Protein AF-A0A3B9PB62-F1 (afdb_monomer_lite)

Structure (mmCIF, N/CA/C/O backbone):
data_AF-A0A3B9PB62-F1
#
_entry.id   AF-A0A3B9PB62-F1
#
loop_
_atom_site.group_PDB
_atom_site.id
_atom_site.type_symbol
_atom_site.label_atom_id
_atom_site.label_alt_id
_atom_site.label_comp_id
_atom_site.label_asym_id
_atom_site.label_entity_id
_atom_site.label_seq_id
_atom_site.pdbx_PDB_ins_code
_atom_site.Cartn_x
_atom_site.Cartn_y
_atom_site.Cartn_z
_atom_site.occupancy
_atom_site.B_iso_or_equiv
_atom_site.auth_seq_id
_atom_site.auth_comp_id
_atom_site.auth_asym_id
_atom_site.auth_atom_id
_atom_site.pdbx_PDB_model_num
ATOM 1 N N . MET A 1 1 ? -19.207 16.809 -0.042 1.00 62.31 1 MET A N 1
ATOM 2 C CA . MET A 1 1 ? -17.802 17.254 0.153 1.00 62.31 1 MET A CA 1
ATOM 3 C C . MET A 1 1 ? -17.252 17.023 1.569 1.00 62.31 1 MET A C 1
ATOM 5 O O . MET A 1 1 ? -16.039 16.920 1.707 1.00 62.31 1 MET A O 1
ATOM 9 N N . GLN A 1 2 ? -18.083 16.907 2.616 1.00 78.25 2 GLN A N 1
ATOM 10 C CA . GLN A 1 2 ? -17.609 16.754 4.006 1.00 78.25 2 GLN A CA 1
ATOM 11 C C . GLN A 1 2 ? -16.771 15.479 4.242 1.00 78.25 2 GLN A C 1
ATOM 13 O O . GLN A 1 2 ? -15.701 15.563 4.836 1.00 78.25 2 GLN A O 1
ATOM 18 N N . ASN A 1 3 ? -17.161 14.338 3.663 1.00 81.50 3 ASN A N 1
ATOM 19 C CA . ASN A 1 3 ? -16.474 13.048 3.861 1.00 81.50 3 ASN A CA 1
ATOM 20 C C . ASN A 1 3 ? -15.010 13.043 3.383 1.00 81.50 3 ASN A C 1
ATOM 22 O O . ASN A 1 3 ? -14.187 12.315 3.929 1.00 81.50 3 ASN A O 1
ATOM 26 N N . ILE A 1 4 ? -14.674 13.857 2.375 1.00 87.44 4 ILE A N 1
ATOM 27 C CA . ILE A 1 4 ? -13.298 13.980 1.868 1.00 87.44 4 ILE A CA 1
ATOM 28 C C . ILE A 1 4 ? -12.446 14.796 2.848 1.00 87.44 4 ILE A C 1
ATOM 30 O O . ILE A 1 4 ? -11.310 14.429 3.127 1.00 87.44 4 ILE A O 1
ATOM 34 N N . ARG A 1 5 ? -13.003 15.867 3.433 1.00 88.88 5 ARG A N 1
ATOM 35 C CA . ARG A 1 5 ? -12.303 16.663 4.456 1.00 88.88 5 ARG A CA 1
ATOM 36 C C . ARG A 1 5 ? -11.987 15.827 5.698 1.00 88.88 5 ARG A C 1
ATOM 38 O O . ARG A 1 5 ? -10.884 15.935 6.225 1.00 88.88 5 ARG A O 1
ATOM 45 N N . TYR A 1 6 ? -12.916 14.966 6.121 1.00 89.69 6 TYR A N 1
ATOM 46 C CA . TYR A 1 6 ? -12.673 14.018 7.214 1.00 89.69 6 TYR A CA 1
ATOM 47 C C . TYR A 1 6 ? -11.569 13.017 6.874 1.00 89.69 6 TYR A C 1
ATOM 49 O O . TYR A 1 6 ? -10.723 12.754 7.721 1.00 89.69 6 TYR A O 1
ATOM 57 N N . ALA A 1 7 ? -11.519 12.526 5.630 1.00 90.50 7 ALA A N 1
ATOM 58 C CA . ALA A 1 7 ? -10.448 11.638 5.184 1.00 90.50 7 ALA A CA 1
ATOM 59 C C . ALA A 1 7 ? -9.075 12.316 5.254 1.00 90.50 7 ALA A C 1
ATOM 61 O O . ALA A 1 7 ? -8.155 11.750 5.832 1.00 90.50 7 ALA A O 1
ATOM 62 N N . PHE A 1 8 ? -8.939 13.548 4.757 1.00 91.88 8 PHE A N 1
ATOM 63 C CA . PHE A 1 8 ? -7.673 14.283 4.858 1.00 91.88 8 PHE A CA 1
ATOM 64 C C . PHE A 1 8 ? -7.257 14.559 6.302 1.00 91.88 8 PHE A C 1
ATOM 66 O O . PHE A 1 8 ? -6.079 14.422 6.625 1.00 91.88 8 PHE A O 1
ATOM 73 N N . ARG A 1 9 ? -8.203 14.914 7.182 1.00 91.25 9 ARG A N 1
ATOM 74 C CA . ARG A 1 9 ? -7.904 15.095 8.609 1.00 91.25 9 ARG A CA 1
ATOM 75 C C . ARG A 1 9 ? -7.435 13.783 9.238 1.00 91.25 9 ARG A C 1
ATOM 77 O O . ARG A 1 9 ? -6.392 13.773 9.874 1.00 91.25 9 ARG A O 1
ATOM 84 N N . PHE A 1 10 ? -8.155 12.687 9.004 1.00 92.31 10 PHE A N 1
ATOM 85 C CA . PHE A 1 10 ? -7.781 11.363 9.500 1.00 92.31 10 PHE A CA 1
ATOM 86 C C . PHE A 1 10 ? -6.378 10.954 9.039 1.00 92.31 10 PHE A C 1
ATOM 88 O O . PHE A 1 10 ? -5.554 10.539 9.851 1.00 92.31 10 PHE A O 1
ATOM 95 N N . ILE A 1 11 ? -6.095 11.109 7.743 1.00 93.31 11 ILE A N 1
ATOM 96 C CA . ILE A 1 11 ? -4.790 10.805 7.152 1.00 93.31 11 ILE A CA 1
ATOM 97 C C . ILE A 1 11 ? -3.707 11.656 7.818 1.00 93.31 11 ILE A C 1
ATOM 99 O O . ILE A 1 11 ? -2.705 11.113 8.268 1.00 93.31 11 ILE A O 1
ATOM 103 N N . LYS A 1 12 ? -3.921 12.970 7.948 1.00 93.50 12 LYS A N 1
ATOM 104 C CA . LYS A 1 12 ? -2.962 13.877 8.590 1.00 93.50 12 LYS A CA 1
ATOM 105 C C . LYS A 1 12 ? -2.616 13.432 10.015 1.00 93.50 12 LYS A C 1
ATOM 107 O O . LYS A 1 12 ? -1.434 13.346 10.340 1.00 93.50 12 LYS A O 1
ATOM 112 N N . GLU A 1 13 ? -3.620 13.136 10.839 1.00 91.19 13 GLU A N 1
ATOM 113 C CA . GLU A 1 13 ? -3.391 12.688 12.220 1.00 91.19 13 GLU A CA 1
ATOM 114 C C . GLU A 1 13 ? -2.687 11.325 12.262 1.00 91.19 13 GLU A C 1
ATOM 116 O O . GLU A 1 13 ? -1.729 11.148 13.013 1.00 91.19 13 GLU A O 1
ATOM 121 N N . SER A 1 14 ? -3.081 10.393 11.388 1.00 90.56 14 SER A N 1
ATOM 122 C CA . SER A 1 14 ? -2.440 9.074 11.282 1.00 90.56 14 SER A CA 1
ATOM 123 C C . SER A 1 14 ? -0.950 9.211 10.944 1.00 90.56 14 SER A C 1
ATOM 125 O O . SER A 1 14 ? -0.104 8.651 11.632 1.00 90.56 14 SER A O 1
ATOM 127 N N . PHE A 1 15 ? -0.597 10.028 9.944 1.00 92.12 15 PHE A N 1
ATOM 128 C CA . PHE A 1 15 ? 0.805 10.276 9.593 1.00 92.12 15 PHE A CA 1
ATOM 129 C C . PHE A 1 15 ? 1.575 11.005 10.694 1.00 92.12 15 PHE A C 1
ATOM 131 O O . PHE A 1 15 ? 2.741 10.691 10.915 1.00 92.12 15 PHE A O 1
ATOM 138 N N . SER A 1 16 ? 0.945 11.938 11.416 1.00 90.56 16 SER A N 1
ATOM 139 C CA . SER A 1 16 ? 1.596 12.604 12.551 1.00 90.56 16 SER A CA 1
ATOM 140 C C . SER A 1 16 ? 2.034 11.603 13.622 1.00 90.56 16 SER A C 1
ATOM 142 O O . SER A 1 16 ? 3.115 11.750 14.187 1.00 90.56 16 SER A O 1
ATOM 144 N N . ILE A 1 17 ? 1.229 10.566 13.863 1.00 88.31 17 ILE A N 1
ATOM 145 C CA . ILE A 1 17 ? 1.576 9.468 14.770 1.00 88.31 17 ILE A CA 1
ATOM 146 C C . ILE A 1 17 ? 2.678 8.601 14.157 1.00 88.31 17 ILE A C 1
ATOM 148 O O . ILE A 1 17 ? 3.667 8.316 14.824 1.00 88.31 17 ILE A O 1
ATOM 152 N N . ALA A 1 18 ? 2.566 8.257 12.871 1.00 87.75 18 ALA A N 1
ATOM 153 C CA . ALA A 1 18 ? 3.573 7.469 12.156 1.00 87.75 18 ALA A CA 1
ATOM 154 C C . ALA A 1 18 ? 4.983 8.060 12.253 1.00 87.75 18 ALA A C 1
ATOM 156 O O . ALA A 1 18 ? 5.944 7.348 12.529 1.00 87.75 18 ALA A O 1
ATOM 157 N N . PHE A 1 19 ? 5.108 9.374 12.058 1.00 90.31 19 PHE A N 1
ATOM 158 C CA . PHE A 1 19 ? 6.400 10.051 12.117 1.00 90.31 19 PHE A CA 1
ATOM 159 C C . PHE A 1 19 ? 6.997 10.090 13.528 1.00 90.31 19 PHE A C 1
ATOM 161 O O . PHE A 1 19 ? 8.211 10.208 13.656 1.00 90.31 19 PHE A O 1
ATOM 168 N N . LYS A 1 20 ? 6.174 9.963 14.576 1.00 89.06 20 LYS A N 1
ATOM 169 C CA . LYS A 1 20 ? 6.624 9.949 15.976 1.00 89.06 20 LYS A CA 1
ATOM 170 C C . LYS A 1 20 ? 7.011 8.555 16.470 1.00 89.06 20 LYS A C 1
ATOM 172 O O . LYS A 1 20 ? 7.724 8.450 17.461 1.00 89.06 20 LYS A O 1
ATOM 177 N N . THR A 1 21 ? 6.554 7.492 15.809 1.00 86.75 21 THR A N 1
ATOM 178 C CA . THR A 1 21 ? 6.746 6.114 16.273 1.00 86.75 21 THR A CA 1
ATOM 179 C C . THR A 1 21 ? 7.677 5.339 15.341 1.00 86.75 21 THR A C 1
ATOM 181 O O . THR A 1 21 ? 7.276 4.928 14.252 1.00 86.75 21 THR A O 1
ATOM 184 N N . ILE A 1 22 ? 8.904 5.064 15.801 1.00 87.69 22 ILE A N 1
ATOM 185 C CA . ILE A 1 22 ? 9.938 4.332 15.039 1.00 87.69 22 ILE A CA 1
ATOM 186 C C . ILE A 1 22 ? 9.431 2.972 14.517 1.00 87.69 22 ILE A C 1
ATOM 188 O O . ILE A 1 22 ? 9.686 2.598 13.376 1.00 87.69 22 ILE A O 1
ATOM 192 N N . GLN A 1 23 ? 8.604 2.274 15.304 1.00 84.19 23 GLN A N 1
ATOM 193 C CA . GLN A 1 23 ? 8.066 0.954 14.959 1.00 84.19 23 GLN A CA 1
ATOM 194 C C . GLN A 1 23 ? 7.168 0.964 13.710 1.00 84.19 23 GLN A C 1
ATOM 196 O O . GLN A 1 23 ? 7.033 -0.062 13.042 1.00 84.19 23 GLN A O 1
ATOM 201 N N . LEU A 1 24 ? 6.533 2.095 13.382 1.00 85.00 24 LEU A N 1
ATOM 202 C CA . LEU A 1 24 ? 5.724 2.222 12.164 1.00 85.00 24 LEU A CA 1
ATOM 203 C C . LEU A 1 24 ? 6.595 2.496 10.932 1.00 85.00 24 LEU A C 1
ATOM 205 O O . LEU A 1 24 ? 6.220 2.114 9.825 1.00 85.00 24 LEU A O 1
ATOM 209 N N . GLN A 1 25 ? 7.774 3.092 11.117 1.00 90.25 25 GLN A N 1
ATOM 210 C CA . GLN A 1 25 ? 8.712 3.376 10.029 1.00 90.25 25 GLN A CA 1
ATOM 211 C C . GLN A 1 25 ? 9.380 2.104 9.495 1.00 90.25 25 GLN A C 1
ATOM 213 O O . GLN A 1 25 ? 9.651 2.016 8.301 1.00 90.25 25 GLN A O 1
ATOM 218 N N . GLU A 1 26 ? 9.571 1.074 10.327 1.00 89.00 26 GLU A N 1
ATOM 219 C CA . GLU A 1 26 ? 10.086 -0.228 9.871 1.00 89.00 26 GLU A CA 1
ATOM 220 C C . GLU A 1 26 ? 9.242 -0.825 8.735 1.00 89.00 26 GLU A C 1
ATOM 222 O O . GLU A 1 26 ? 9.774 -1.382 7.779 1.00 89.00 26 GLU A O 1
ATOM 227 N N . GLN A 1 27 ? 7.918 -0.663 8.788 1.00 89.31 27 GLN A N 1
ATOM 228 C CA . GLN A 1 27 ? 7.022 -1.128 7.721 1.00 89.31 27 GLN A CA 1
ATOM 229 C C . GLN A 1 27 ? 7.255 -0.390 6.416 1.00 89.31 27 GLN A C 1
ATOM 231 O O . GLN A 1 27 ? 7.143 -0.976 5.340 1.00 89.31 27 GLN A O 1
ATOM 236 N N . TRP A 1 28 ? 7.613 0.887 6.504 1.00 93.38 28 TRP A N 1
ATOM 237 C CA . TRP A 1 28 ? 7.930 1.676 5.329 1.00 93.38 28 TRP A CA 1
ATOM 238 C C . TRP A 1 28 ? 9.208 1.180 4.668 1.00 93.38 28 TRP A C 1
ATOM 240 O O . TRP A 1 28 ? 9.255 1.055 3.445 1.00 93.38 28 TRP A O 1
ATOM 250 N N . VAL A 1 29 ? 10.195 0.805 5.483 1.00 94.94 29 VAL A N 1
ATOM 251 C CA . VAL A 1 29 ? 11.423 0.165 5.012 1.00 94.94 29 VAL A CA 1
ATOM 252 C C . VAL A 1 29 ? 11.114 -1.184 4.359 1.00 94.94 29 VAL A C 1
ATOM 254 O O . VAL A 1 29 ? 11.577 -1.418 3.248 1.00 94.94 29 VAL A O 1
ATOM 257 N N . TYR A 1 30 ? 10.281 -2.042 4.961 1.00 93.44 30 TYR A N 1
ATOM 258 C CA . TYR A 1 30 ? 9.912 -3.333 4.357 1.00 93.44 30 TYR A CA 1
ATOM 259 C C . TYR A 1 30 ? 9.201 -3.188 3.002 1.00 93.44 30 TYR A C 1
ATOM 261 O O . TYR A 1 30 ? 9.497 -3.932 2.062 1.00 93.44 30 TYR A O 1
ATOM 269 N N . ILE A 1 31 ? 8.291 -2.218 2.871 1.00 94.00 31 ILE A N 1
ATOM 270 C CA . ILE A 1 31 ? 7.628 -1.921 1.593 1.00 94.00 31 ILE A CA 1
ATOM 271 C C . ILE A 1 31 ? 8.653 -1.435 0.565 1.00 94.00 31 ILE A C 1
ATOM 273 O O . ILE A 1 31 ? 8.676 -1.941 -0.557 1.00 94.00 31 ILE A O 1
ATOM 277 N N . ALA A 1 32 ? 9.519 -0.490 0.941 1.00 96.19 32 ALA A N 1
ATOM 278 C CA . ALA A 1 32 ? 10.513 0.077 0.036 1.00 96.19 32 ALA A CA 1
ATOM 279 C C . ALA A 1 32 ? 11.539 -0.961 -0.432 1.00 96.19 32 ALA A C 1
ATOM 281 O O . ALA A 1 32 ? 11.759 -1.109 -1.634 1.00 96.19 32 ALA A O 1
ATOM 282 N N . VAL A 1 33 ? 12.117 -1.719 0.502 1.00 96.88 33 VAL A N 1
ATOM 283 C CA . VAL A 1 33 ? 13.110 -2.760 0.218 1.00 96.88 33 VAL A CA 1
ATOM 284 C C . VAL A 1 33 ? 12.497 -3.883 -0.610 1.00 96.88 33 VAL A C 1
ATOM 286 O O . VAL A 1 33 ? 13.088 -4.293 -1.605 1.00 96.88 33 VAL A O 1
ATOM 289 N N . GLY A 1 34 ? 11.297 -4.361 -0.271 1.00 96.00 34 GLY A N 1
ATOM 290 C CA . GLY A 1 34 ? 10.673 -5.427 -1.054 1.00 96.00 34 GLY A CA 1
ATOM 291 C C . GLY A 1 34 ? 10.270 -4.979 -2.461 1.00 96.00 34 GLY A C 1
ATOM 292 O O . GLY A 1 34 ? 10.520 -5.709 -3.419 1.00 96.00 34 GLY A O 1
ATOM 293 N N . ASN A 1 35 ? 9.772 -3.748 -2.635 1.00 97.00 35 ASN A N 1
ATOM 294 C CA . ASN A 1 35 ? 9.561 -3.186 -3.973 1.00 97.00 35 ASN A CA 1
ATOM 295 C C . ASN A 1 35 ? 10.876 -3.048 -4.750 1.00 97.00 35 ASN A C 1
ATOM 297 O O . ASN A 1 35 ? 10.885 -3.237 -5.961 1.00 97.00 35 ASN A O 1
ATOM 301 N N . LEU A 1 36 ? 11.983 -2.720 -4.078 1.00 97.81 36 LEU A N 1
ATOM 302 C CA . LEU A 1 36 ? 13.296 -2.614 -4.714 1.00 97.81 36 LEU A CA 1
ATOM 303 C C . LEU A 1 36 ? 13.809 -3.986 -5.176 1.00 97.81 36 LEU A C 1
ATOM 305 O O . LEU A 1 36 ? 14.298 -4.117 -6.293 1.00 97.81 36 LEU A O 1
ATOM 309 N N . ILE A 1 37 ? 13.647 -5.031 -4.361 1.00 97.81 37 ILE A N 1
ATOM 310 C CA . ILE A 1 37 ? 13.979 -6.410 -4.753 1.00 97.81 37 ILE A CA 1
ATOM 311 C C . ILE A 1 37 ? 13.138 -6.833 -5.963 1.00 97.81 37 ILE A C 1
ATOM 313 O O . ILE A 1 37 ? 13.673 -7.355 -6.942 1.00 97.81 37 ILE A O 1
ATOM 317 N N . LEU A 1 38 ? 11.831 -6.561 -5.929 1.00 97.31 38 LEU A N 1
ATOM 318 C CA . LEU A 1 38 ? 10.935 -6.835 -7.052 1.00 97.31 38 LEU A CA 1
ATOM 319 C C . LEU A 1 38 ? 11.323 -6.036 -8.305 1.00 97.31 38 LEU A C 1
ATOM 321 O O . LEU A 1 38 ? 11.207 -6.561 -9.409 1.00 97.31 38 LEU A O 1
ATOM 325 N N . LEU A 1 39 ? 11.814 -4.801 -8.156 1.00 97.81 39 LEU A N 1
ATOM 326 C CA . LEU A 1 39 ? 12.323 -3.999 -9.268 1.00 97.81 39 LEU A CA 1
ATOM 327 C C . LEU A 1 39 ? 13.484 -4.714 -9.960 1.00 97.81 39 LEU A C 1
ATOM 329 O O . LEU A 1 39 ? 13.448 -4.883 -11.173 1.00 97.81 39 LEU A O 1
ATOM 333 N N . PHE A 1 40 ? 14.488 -5.163 -9.200 1.00 97.81 40 PHE A N 1
ATOM 334 C CA . PHE A 1 40 ? 15.639 -5.881 -9.754 1.00 97.81 40 PHE A CA 1
ATOM 335 C C . PHE A 1 40 ? 15.238 -7.207 -10.399 1.00 97.81 40 PHE A C 1
ATOM 337 O O . PHE A 1 40 ? 15.743 -7.550 -11.467 1.00 97.81 40 PHE A O 1
ATOM 344 N N . PHE A 1 41 ? 14.289 -7.921 -9.793 1.00 97.88 41 PHE A N 1
ATOM 345 C CA . PHE A 1 41 ? 13.735 -9.142 -10.368 1.00 97.88 41 PHE A CA 1
ATOM 346 C C . PHE A 1 41 ? 13.083 -8.888 -11.737 1.00 97.88 41 PHE A C 1
ATOM 348 O O . PHE A 1 41 ? 13.342 -9.624 -12.686 1.00 97.88 41 PHE A O 1
ATOM 355 N N . TRP A 1 42 ? 12.286 -7.821 -11.865 1.00 97.88 42 TRP A N 1
ATOM 356 C CA . TRP A 1 42 ? 11.608 -7.456 -13.115 1.00 97.88 42 TRP A CA 1
ATOM 357 C C . TRP A 1 42 ? 12.500 -6.723 -14.124 1.00 97.88 42 TRP A C 1
ATOM 359 O O . TRP A 1 42 ? 12.217 -6.744 -15.323 1.00 97.88 42 TRP A O 1
ATOM 369 N N . PHE A 1 43 ? 13.604 -6.127 -13.675 1.00 97.31 43 PHE A N 1
ATOM 370 C CA . PHE A 1 43 ? 14.590 -5.490 -14.543 1.00 97.31 43 PHE A CA 1
ATOM 371 C C . PHE A 1 43 ? 15.240 -6.495 -15.502 1.00 97.31 43 PHE A C 1
ATOM 373 O O . PHE A 1 43 ? 15.445 -6.179 -16.671 1.00 97.31 43 PHE A O 1
ATOM 380 N N . LEU A 1 44 ? 15.503 -7.724 -15.048 1.00 97.12 44 LEU A N 1
ATOM 381 C CA . LEU A 1 44 ? 16.153 -8.763 -15.851 1.00 97.12 44 LEU A CA 1
ATOM 382 C C . LEU A 1 44 ? 15.343 -9.173 -17.100 1.00 97.12 44 LEU A C 1
ATOM 384 O O . LEU A 1 44 ? 15.891 -9.086 -18.202 1.00 97.12 44 LEU A O 1
ATOM 388 N N . PRO A 1 45 ? 14.055 -9.569 -17.006 1.00 97.69 45 PRO A N 1
ATOM 389 C CA . PRO A 1 45 ? 13.259 -9.878 -18.192 1.00 97.69 45 PRO A CA 1
ATOM 390 C C . PRO A 1 45 ? 13.011 -8.646 -19.073 1.00 97.69 45 PRO A C 1
ATOM 392 O O . PRO A 1 45 ? 12.980 -8.783 -20.294 1.00 97.69 45 PRO A O 1
ATOM 395 N N . LEU A 1 46 ? 12.887 -7.442 -18.498 1.00 96.69 46 LEU A N 1
ATOM 396 C CA . LEU A 1 46 ? 12.750 -6.208 -19.282 1.00 96.69 46 LEU A CA 1
ATOM 397 C C . LEU A 1 46 ? 14.006 -5.904 -20.102 1.00 96.69 46 LEU A C 1
ATOM 399 O O . LEU A 1 46 ? 13.907 -5.669 -21.306 1.00 96.69 46 LEU A O 1
ATOM 403 N N . GLY A 1 47 ? 15.179 -5.955 -19.471 1.00 95.00 47 GLY A N 1
ATOM 404 C CA . GLY A 1 47 ? 16.463 -5.778 -20.141 1.00 95.00 47 GLY A CA 1
ATOM 405 C C . GLY A 1 47 ? 16.700 -6.843 -21.211 1.00 95.00 47 GLY A C 1
ATOM 406 O O . GLY A 1 47 ? 17.191 -6.523 -22.289 1.00 95.00 47 GLY A O 1
ATOM 407 N N . LEU A 1 48 ? 16.275 -8.088 -20.965 1.00 96.12 48 LEU A N 1
ATOM 408 C CA . LEU A 1 48 ? 16.366 -9.180 -21.936 1.00 96.12 48 LEU A CA 1
ATOM 409 C C . LEU A 1 48 ? 15.469 -8.950 -23.160 1.00 96.12 48 LEU A C 1
ATOM 411 O O . LEU A 1 48 ? 15.926 -9.113 -24.290 1.00 96.12 48 LEU A O 1
ATOM 415 N N . VAL A 1 49 ? 14.214 -8.532 -22.964 1.00 96.19 49 VAL A N 1
ATOM 416 C CA . VAL A 1 49 ? 13.317 -8.180 -24.078 1.00 96.19 49 VAL A CA 1
ATOM 417 C C . VAL A 1 49 ? 13.878 -6.996 -24.864 1.00 96.19 49 VAL A C 1
ATOM 419 O O . VAL A 1 49 ? 13.920 -7.046 -26.094 1.00 96.19 49 VAL A O 1
ATOM 422 N N . LEU A 1 50 ? 14.361 -5.962 -24.171 1.00 93.44 50 LEU A N 1
ATOM 423 C CA . LEU A 1 50 ? 14.924 -4.779 -24.813 1.00 93.44 50 LEU A CA 1
ATOM 424 C C . LEU A 1 50 ? 16.209 -5.103 -25.592 1.00 93.44 50 LEU A C 1
ATOM 426 O O . LEU A 1 50 ? 16.363 -4.635 -26.715 1.00 93.44 50 LEU A O 1
ATOM 430 N N . GLY A 1 51 ? 17.094 -5.937 -25.042 1.00 91.44 51 GLY A N 1
ATOM 431 C CA . GLY A 1 51 ? 18.359 -6.315 -25.673 1.00 91.44 51 GLY A CA 1
ATOM 432 C C . GLY A 1 51 ? 18.212 -7.295 -26.842 1.00 91.44 51 GLY A C 1
ATOM 433 O O . GLY A 1 51 ? 18.920 -7.159 -27.836 1.00 91.44 51 GLY A O 1
ATOM 434 N N . LEU A 1 52 ? 17.296 -8.270 -26.757 1.00 94.00 52 LEU A N 1
ATOM 435 C CA . LEU A 1 52 ? 17.137 -9.304 -27.793 1.00 94.00 52 LEU A CA 1
ATOM 436 C C . LEU A 1 52 ? 16.144 -8.915 -28.894 1.00 94.00 52 LEU A C 1
ATOM 438 O O . LEU A 1 52 ? 16.368 -9.203 -30.069 1.00 94.00 52 LEU A O 1
ATOM 442 N N . ILE A 1 53 ? 15.016 -8.303 -28.523 1.00 94.12 53 ILE A N 1
ATOM 443 C CA . ILE A 1 53 ? 13.912 -8.008 -29.451 1.00 94.12 53 ILE A CA 1
ATOM 444 C C . ILE A 1 53 ? 13.973 -6.547 -29.915 1.00 94.12 53 ILE A C 1
ATOM 446 O O . ILE A 1 53 ? 13.588 -6.245 -31.053 1.00 94.12 53 ILE A O 1
ATOM 450 N N . GLY A 1 54 ? 14.481 -5.652 -29.062 1.00 89.69 54 GLY A N 1
ATOM 451 C CA . GLY A 1 54 ? 14.506 -4.213 -29.302 1.00 89.69 54 GLY A CA 1
ATOM 452 C C . GLY A 1 54 ? 13.117 -3.576 -29.224 1.00 89.69 54 GLY A C 1
ATOM 453 O O . GLY A 1 54 ? 12.149 -4.170 -28.748 1.00 89.69 54 GLY A O 1
ATOM 454 N N . LEU A 1 55 ? 12.997 -2.361 -29.760 1.00 90.31 55 LEU A N 1
ATOM 455 C CA . LEU A 1 55 ? 11.752 -1.576 -29.783 1.00 90.31 55 LEU A CA 1
ATOM 456 C C . LEU A 1 55 ? 10.798 -1.959 -30.934 1.00 90.31 55 LEU A C 1
ATOM 458 O O . LEU A 1 55 ? 9.980 -1.156 -31.375 1.00 90.31 55 LEU A O 1
ATOM 462 N N . LYS A 1 56 ? 10.880 -3.193 -31.447 1.00 93.38 56 LYS A N 1
ATOM 463 C CA . LYS A 1 56 ? 9.917 -3.706 -32.439 1.00 93.38 56 LYS A CA 1
ATOM 464 C C . LYS A 1 56 ? 8.507 -3.755 -31.826 1.00 93.38 56 LYS A C 1
ATOM 466 O O . LYS A 1 56 ? 8.399 -3.900 -30.609 1.00 93.38 56 LYS A O 1
ATOM 471 N N . PRO A 1 57 ? 7.419 -3.742 -32.622 1.00 95.75 57 PRO A N 1
ATOM 472 C CA . PRO A 1 57 ? 6.050 -3.820 -32.096 1.00 95.75 57 PRO A CA 1
ATOM 473 C C . PRO A 1 57 ? 5.825 -4.971 -31.103 1.00 95.75 57 PRO A C 1
ATOM 475 O O . PRO A 1 57 ? 5.192 -4.785 -30.067 1.00 95.75 57 PRO A O 1
ATOM 478 N N . VAL A 1 58 ? 6.420 -6.138 -31.376 1.00 96.50 58 VAL A N 1
ATOM 479 C CA . VAL A 1 58 ? 6.385 -7.300 -30.472 1.00 96.50 58 VAL A CA 1
ATOM 480 C C . VAL A 1 58 ? 7.132 -7.023 -29.160 1.00 96.50 58 VAL A C 1
ATOM 482 O O . VAL A 1 58 ? 6.625 -7.350 -28.091 1.00 96.50 58 VAL A O 1
ATOM 485 N N . GLY A 1 59 ? 8.306 -6.387 -29.221 1.00 94.69 59 GLY A N 1
ATOM 486 C CA . GLY A 1 59 ? 9.085 -6.005 -28.040 1.00 94.69 59 GLY A CA 1
ATOM 487 C C . GLY A 1 59 ? 8.357 -4.978 -27.174 1.00 94.69 59 GLY A C 1
ATOM 488 O O . GLY A 1 59 ? 8.257 -5.165 -25.967 1.00 94.69 59 GLY A O 1
ATOM 489 N N . MET A 1 60 ? 7.749 -3.956 -27.785 1.00 94.19 60 MET A N 1
ATOM 490 C CA . MET A 1 60 ? 6.932 -2.962 -27.075 1.00 94.19 60 MET A CA 1
ATOM 491 C C . MET A 1 60 ? 5.730 -3.597 -26.362 1.00 94.19 60 MET A C 1
ATOM 493 O O . MET A 1 60 ? 5.450 -3.257 -25.212 1.00 94.19 60 MET A O 1
ATOM 497 N N . LEU A 1 61 ? 5.050 -4.553 -27.006 1.00 97.06 61 LEU A N 1
ATOM 498 C CA . LEU A 1 61 ? 3.949 -5.297 -26.390 1.00 97.06 61 LEU A CA 1
ATOM 499 C C . LEU A 1 61 ? 4.429 -6.108 -25.178 1.00 97.06 61 LEU A C 1
ATOM 501 O O . LEU A 1 61 ? 3.801 -6.052 -24.121 1.00 97.06 61 LEU A O 1
ATOM 505 N N . LEU A 1 62 ? 5.551 -6.824 -25.306 1.00 97.38 62 LEU A N 1
ATOM 506 C CA . LEU A 1 62 ? 6.134 -7.605 -24.211 1.00 97.38 62 LEU A CA 1
ATOM 507 C C . LEU A 1 62 ? 6.593 -6.718 -23.048 1.00 97.38 62 LEU A C 1
ATOM 509 O O . LEU A 1 62 ? 6.312 -7.045 -21.899 1.00 97.38 62 LEU A O 1
ATOM 513 N N . ILE A 1 63 ? 7.233 -5.579 -23.329 1.00 95.44 63 ILE A N 1
ATOM 514 C CA . ILE A 1 63 ? 7.617 -4.585 -22.315 1.00 95.44 63 ILE A CA 1
ATOM 515 C C . ILE A 1 63 ? 6.378 -4.083 -21.569 1.00 95.44 63 ILE A C 1
ATOM 517 O O . ILE A 1 63 ? 6.377 -4.052 -20.340 1.00 95.44 63 ILE A O 1
ATOM 521 N N . GLY A 1 64 ? 5.304 -3.743 -22.290 1.00 95.56 64 GLY A N 1
ATOM 522 C CA . GLY A 1 64 ? 4.040 -3.321 -21.686 1.00 95.56 64 GLY A CA 1
ATOM 523 C C . GLY A 1 64 ? 3.432 -4.399 -20.786 1.00 95.56 64 GLY A C 1
ATOM 524 O O . GLY A 1 64 ? 3.044 -4.112 -19.654 1.00 95.56 64 GLY A O 1
ATOM 525 N N . LEU A 1 65 ? 3.406 -5.651 -21.253 1.00 97.25 65 LEU A N 1
ATOM 526 C CA . LEU A 1 65 ? 2.902 -6.791 -20.485 1.00 97.25 65 LEU A CA 1
ATOM 527 C C . LEU A 1 65 ? 3.715 -7.024 -19.204 1.00 97.25 65 LEU A C 1
ATOM 529 O O . LEU A 1 65 ? 3.140 -7.171 -18.125 1.00 97.25 65 LEU A O 1
ATOM 533 N N . ILE A 1 66 ? 5.046 -7.013 -19.307 1.00 97.06 66 ILE A N 1
ATOM 534 C CA . ILE A 1 66 ? 5.940 -7.143 -18.153 1.00 97.06 66 ILE A CA 1
ATOM 535 C C . ILE A 1 66 ? 5.738 -5.973 -17.183 1.00 97.06 66 ILE A C 1
ATOM 537 O O . ILE A 1 66 ? 5.655 -6.188 -15.976 1.00 97.06 66 ILE A O 1
ATOM 541 N N . GLY A 1 67 ? 5.584 -4.749 -17.693 1.00 96.38 67 GLY A N 1
ATOM 542 C CA . GLY A 1 67 ? 5.283 -3.570 -16.885 1.00 96.38 67 GLY A CA 1
ATOM 543 C C . GLY A 1 67 ? 3.998 -3.731 -16.071 1.00 96.38 67 GLY A C 1
ATOM 544 O O . GLY A 1 67 ? 3.992 -3.446 -14.876 1.00 96.38 67 GLY A O 1
ATOM 545 N N . VAL A 1 68 ? 2.926 -4.259 -16.670 1.00 95.38 68 VAL A N 1
ATOM 546 C CA . VAL A 1 68 ? 1.670 -4.546 -15.954 1.00 95.38 68 VAL A CA 1
ATOM 547 C C . VAL A 1 68 ? 1.887 -5.564 -14.832 1.00 95.38 68 VAL A C 1
ATOM 549 O O . VAL A 1 68 ? 1.425 -5.336 -13.711 1.00 95.38 68 VAL A O 1
ATOM 552 N N . PHE A 1 69 ? 2.616 -6.653 -15.093 1.00 96.06 69 PHE A N 1
ATOM 553 C CA . PHE A 1 69 ? 2.928 -7.641 -14.057 1.00 96.06 69 PHE A CA 1
ATOM 554 C C . PHE A 1 69 ? 3.804 -7.065 -12.941 1.00 96.06 69 PHE A C 1
ATOM 556 O O . PHE A 1 69 ? 3.525 -7.313 -11.770 1.00 96.06 69 PHE A O 1
ATOM 563 N N . MET A 1 70 ? 4.794 -6.237 -13.277 1.00 96.62 70 MET A N 1
ATOM 564 C CA . MET A 1 70 ? 5.638 -5.543 -12.305 1.00 96.62 70 MET A CA 1
ATOM 565 C C . MET A 1 70 ? 4.814 -4.624 -11.392 1.00 96.62 70 MET A C 1
ATOM 567 O O . MET A 1 70 ? 4.934 -4.701 -10.167 1.00 96.62 70 MET A O 1
ATOM 571 N N . LEU A 1 71 ? 3.936 -3.791 -11.967 1.00 95.12 71 LEU A N 1
ATOM 572 C CA . LEU A 1 71 ? 3.037 -2.919 -11.201 1.00 95.12 71 LEU A CA 1
ATOM 573 C C . LEU A 1 71 ? 2.127 -3.729 -10.272 1.00 95.12 71 LEU A C 1
ATOM 575 O O . LEU A 1 71 ? 1.928 -3.360 -9.112 1.00 95.12 71 LEU A O 1
ATOM 579 N N . PHE A 1 72 ? 1.603 -4.852 -10.767 1.00 93.56 72 PHE A N 1
ATOM 580 C CA . PHE A 1 72 ? 0.796 -5.765 -9.969 1.00 93.56 72 PHE A CA 1
ATOM 581 C C . PHE A 1 72 ? 1.599 -6.381 -8.816 1.00 93.56 72 PHE A C 1
ATOM 583 O O . PHE A 1 72 ? 1.104 -6.411 -7.692 1.00 93.56 72 PHE A O 1
ATOM 590 N N . SER A 1 73 ? 2.845 -6.810 -9.048 1.00 94.88 73 SER A N 1
ATOM 591 C CA . SER A 1 73 ? 3.724 -7.327 -7.991 1.00 94.88 73 SER A CA 1
ATOM 592 C C . SER A 1 73 ? 3.985 -6.289 -6.898 1.00 94.88 73 SER A C 1
ATOM 594 O O . SER A 1 73 ? 3.879 -6.623 -5.721 1.00 94.88 73 SER A O 1
ATOM 596 N N . PHE A 1 74 ? 4.270 -5.031 -7.257 1.00 95.50 74 PHE A N 1
ATOM 597 C CA . PHE A 1 74 ? 4.460 -3.952 -6.273 1.00 95.50 74 PHE A CA 1
ATOM 598 C C . PHE A 1 74 ? 3.196 -3.698 -5.454 1.00 95.50 74 PHE A C 1
ATOM 600 O O . PHE A 1 74 ? 3.260 -3.487 -4.241 1.00 95.50 74 PHE A O 1
ATOM 607 N N . TYR A 1 75 ? 2.033 -3.727 -6.106 1.00 92.31 75 TYR A N 1
ATOM 608 C CA . TYR A 1 75 ? 0.758 -3.596 -5.414 1.00 92.31 75 TYR A CA 1
ATOM 609 C C . TYR A 1 75 ? 0.515 -4.772 -4.457 1.00 92.31 75 TYR A C 1
ATOM 611 O O . TYR A 1 75 ? 0.212 -4.552 -3.284 1.00 92.31 75 TYR A O 1
ATOM 619 N N . ALA A 1 76 ? 0.712 -6.007 -4.919 1.00 91.00 76 ALA A N 1
ATOM 620 C CA . ALA A 1 76 ? 0.522 -7.207 -4.113 1.00 91.00 76 ALA A CA 1
ATOM 621 C C . ALA A 1 76 ? 1.454 -7.236 -2.894 1.00 91.00 76 ALA A C 1
ATOM 623 O O . ALA A 1 76 ? 0.999 -7.487 -1.780 1.00 91.00 76 ALA A O 1
ATOM 624 N N . TRP A 1 77 ? 2.733 -6.897 -3.079 1.00 94.12 77 TRP A N 1
ATOM 625 C CA . TRP A 1 77 ? 3.692 -6.774 -1.981 1.00 94.12 77 TRP A CA 1
ATOM 626 C C . TRP A 1 77 ? 3.242 -5.753 -0.932 1.00 94.12 77 TRP A C 1
ATOM 628 O O . TRP A 1 77 ? 3.276 -6.024 0.271 1.00 94.12 77 TRP A O 1
ATOM 638 N N . SER A 1 78 ? 2.739 -4.600 -1.383 1.00 92.44 78 SER A N 1
ATOM 639 C CA . SER A 1 78 ? 2.231 -3.570 -0.476 1.00 92.44 78 SER A CA 1
ATOM 640 C C . SER A 1 78 ? 1.043 -4.045 0.359 1.00 92.44 78 SER A C 1
ATOM 642 O O . SER A 1 78 ? 0.939 -3.644 1.510 1.00 92.44 78 SER A O 1
ATOM 644 N N . GLU A 1 79 ? 0.188 -4.929 -0.165 1.00 88.94 79 GLU A N 1
ATOM 645 C CA . GLU A 1 79 ? -0.914 -5.517 0.606 1.00 88.94 79 GLU A CA 1
ATOM 646 C C . GLU A 1 79 ? -0.431 -6.564 1.612 1.00 88.94 79 GLU A C 1
ATOM 648 O O . GLU A 1 79 ? -0.859 -6.550 2.764 1.00 88.94 79 GLU A O 1
ATOM 653 N N . ILE A 1 80 ? 0.515 -7.420 1.222 1.00 88.88 80 ILE A N 1
ATOM 654 C CA . ILE A 1 80 ? 1.091 -8.450 2.102 1.00 88.88 80 ILE A CA 1
ATOM 655 C C . ILE A 1 80 ? 1.693 -7.825 3.364 1.00 88.88 80 ILE A C 1
ATOM 657 O O . ILE A 1 80 ? 1.452 -8.279 4.480 1.00 88.88 80 ILE A O 1
ATOM 661 N N . THR A 1 81 ? 2.439 -6.735 3.198 1.00 88.88 81 THR A N 1
ATOM 662 C CA . THR A 1 81 ? 3.100 -6.031 4.311 1.00 88.88 81 THR A CA 1
ATOM 663 C C . THR A 1 81 ? 2.141 -5.312 5.274 1.00 88.88 81 THR A C 1
ATOM 665 O O . THR A 1 81 ? 2.580 -4.812 6.312 1.00 88.88 81 THR A O 1
ATOM 668 N N . ARG A 1 82 ? 0.828 -5.264 4.995 1.00 85.62 82 ARG A N 1
ATOM 669 C CA . ARG A 1 82 ? -0.158 -4.618 5.883 1.00 85.62 82 ARG A CA 1
ATOM 670 C C . ARG A 1 82 ? -0.521 -5.448 7.105 1.00 85.62 82 ARG A C 1
ATOM 672 O O . ARG A 1 82 ? -1.014 -4.883 8.081 1.00 85.62 82 ARG A O 1
ATOM 679 N N . GLU A 1 83 ? -0.294 -6.754 7.073 1.00 84.31 83 GLU A N 1
ATOM 680 C CA . GLU A 1 83 ? -0.653 -7.648 8.176 1.00 84.31 83 GLU A CA 1
ATOM 681 C C . GLU A 1 83 ? 0.141 -7.304 9.455 1.00 84.31 83 GLU A C 1
ATOM 683 O O . GLU A 1 83 ? -0.499 -6.895 10.435 1.00 84.31 83 GLU A O 1
ATOM 688 N N . PRO A 1 84 ? 1.489 -7.221 9.429 1.00 84.75 84 PRO A N 1
ATOM 689 C CA . PRO A 1 84 ? 2.262 -6.743 10.578 1.00 84.75 84 PRO A CA 1
ATOM 690 C C . PRO A 1 84 ? 1.902 -5.305 10.981 1.00 84.75 84 PRO A C 1
ATOM 692 O O . PRO A 1 84 ? 1.946 -4.949 12.161 1.00 84.75 84 PRO A O 1
ATOM 695 N N . ALA A 1 85 ? 1.516 -4.470 10.006 1.00 85.75 85 ALA A N 1
ATOM 696 C CA . ALA A 1 85 ? 1.066 -3.096 10.229 1.00 85.75 85 ALA A CA 1
ATOM 697 C C . ALA A 1 85 ? -0.145 -3.003 11.129 1.00 85.75 85 ALA A C 1
ATOM 699 O O . ALA A 1 85 ? -0.115 -2.293 12.134 1.00 85.75 85 ALA A O 1
ATOM 700 N N . SER A 1 86 ? -1.184 -3.757 10.805 1.00 86.31 86 SER A N 1
ATOM 701 C CA . SER A 1 86 ? -2.414 -3.742 11.584 1.00 86.31 86 SER A CA 1
ATOM 702 C C . SER A 1 86 ? -2.211 -4.189 13.036 1.00 86.31 86 SER A C 1
ATOM 704 O O . SER A 1 86 ? -2.757 -3.540 13.924 1.00 86.31 86 SER A O 1
ATOM 706 N N . ARG A 1 87 ? -1.350 -5.181 13.316 1.00 86.62 87 ARG A N 1
ATOM 707 C CA . ARG A 1 87 ? -1.039 -5.598 14.700 1.00 86.62 87 ARG A CA 1
ATOM 708 C C . ARG A 1 87 ? -0.366 -4.489 15.505 1.00 86.62 87 ARG A C 1
ATOM 710 O O . ARG A 1 87 ? -0.800 -4.170 16.609 1.00 86.62 87 ARG A O 1
ATOM 717 N N . ARG A 1 88 ? 0.669 -3.859 14.936 1.00 86.56 88 ARG A N 1
ATOM 718 C CA . ARG A 1 88 ? 1.389 -2.763 15.608 1.00 86.56 88 ARG A CA 1
ATOM 719 C C . ARG A 1 88 ? 0.494 -1.546 15.809 1.00 86.56 88 ARG A C 1
ATOM 721 O O . ARG A 1 88 ? 0.491 -0.958 16.882 1.00 86.56 88 ARG A O 1
ATOM 728 N N . ILE A 1 89 ? -0.311 -1.195 14.808 1.00 87.06 89 ILE A N 1
ATOM 729 C CA . ILE A 1 89 ? -1.289 -0.109 14.924 1.00 87.06 89 ILE A CA 1
ATOM 730 C C . ILE A 1 89 ? -2.315 -0.436 16.012 1.00 87.06 89 ILE A C 1
ATOM 732 O O . ILE A 1 89 ? -2.627 0.426 16.825 1.00 87.06 89 ILE A O 1
ATOM 736 N N . ALA A 1 90 ? -2.817 -1.670 16.070 1.00 87.50 90 ALA A N 1
ATOM 737 C CA . ALA A 1 90 ? -3.756 -2.098 17.099 1.00 87.50 90 ALA A CA 1
ATOM 738 C C . ALA A 1 90 ? -3.167 -1.952 18.508 1.00 87.50 90 ALA A C 1
ATOM 740 O O . ALA A 1 90 ? -3.846 -1.398 19.373 1.00 87.50 90 ALA A O 1
ATOM 741 N N . ALA A 1 91 ? -1.912 -2.370 18.703 1.00 87.31 91 ALA A N 1
ATOM 742 C CA . ALA A 1 91 ? -1.185 -2.194 19.957 1.00 87.31 91 ALA A CA 1
ATOM 743 C C . ALA A 1 91 ? -1.027 -0.708 20.316 1.00 87.31 91 ALA A C 1
ATOM 745 O O . ALA A 1 91 ? -1.328 -0.314 21.437 1.00 87.31 91 ALA A O 1
ATOM 746 N N . LEU A 1 92 ? -0.661 0.146 19.354 1.00 85.75 92 LEU A N 1
ATOM 747 C CA . LEU A 1 92 ? -0.540 1.594 19.572 1.00 85.75 92 LEU A CA 1
ATOM 748 C C . LEU A 1 92 ? -1.878 2.260 19.909 1.00 85.75 92 LEU A C 1
ATOM 750 O O . LEU A 1 92 ? -1.922 3.162 20.740 1.00 85.75 92 LEU A O 1
ATOM 754 N N . LEU A 1 93 ? -2.978 1.832 19.287 1.00 85.75 93 LEU A N 1
ATOM 755 C CA . LEU A 1 93 ? -4.313 2.351 19.594 1.00 85.75 93 LEU A CA 1
ATOM 756 C C . LEU A 1 93 ? -4.771 1.945 21.000 1.00 85.75 93 LEU A C 1
ATOM 758 O O . LEU A 1 93 ? -5.439 2.730 21.672 1.00 85.75 93 LEU A O 1
ATOM 762 N N . GLN A 1 94 ? -4.409 0.742 21.450 1.00 83.25 94 GLN A N 1
ATOM 763 C CA . GLN A 1 94 ? -4.684 0.277 22.810 1.00 83.25 94 GLN A CA 1
ATOM 764 C C . GLN A 1 94 ? -3.794 0.986 23.838 1.00 83.25 94 GLN A C 1
ATOM 766 O O . GLN A 1 94 ? -4.313 1.482 24.835 1.00 83.25 94 GLN A O 1
ATOM 771 N N . ALA A 1 95 ? -2.497 1.130 23.559 1.00 80.12 95 ALA A N 1
ATOM 772 C CA . ALA A 1 95 ? -1.560 1.872 24.402 1.00 80.12 95 ALA A CA 1
ATOM 773 C C . ALA A 1 95 ? -1.912 3.368 24.483 1.00 80.12 95 ALA A C 1
ATOM 775 O O . ALA A 1 95 ? -1.813 3.987 25.532 1.00 80.12 95 ALA A O 1
ATOM 776 N N . GLY A 1 96 ? -2.398 3.971 23.395 1.00 70.94 96 GLY A N 1
ATOM 777 C CA . GLY A 1 96 ? -2.910 5.342 23.422 1.00 70.94 96 GLY A CA 1
ATOM 778 C C . GLY A 1 96 ? -4.100 5.500 24.373 1.00 70.94 96 GLY A C 1
ATOM 779 O O . GLY A 1 96 ? -4.190 6.501 25.078 1.00 70.94 96 GLY A O 1
ATOM 780 N N . LYS A 1 97 ? -4.980 4.491 24.458 1.00 63.78 97 LYS A N 1
ATOM 781 C CA . LYS A 1 97 ? -6.084 4.469 25.428 1.00 63.78 97 LYS A CA 1
ATOM 782 C C . LYS A 1 97 ? -5.559 4.380 26.861 1.00 63.78 97 LYS A C 1
ATOM 784 O O . LYS A 1 97 ? -6.048 5.127 27.704 1.00 63.78 97 LYS A O 1
ATOM 789 N N . SER A 1 98 ? -4.575 3.519 27.137 1.00 56.97 98 SER A N 1
ATOM 790 C CA . SER A 1 98 ? -3.988 3.423 28.479 1.00 56.97 98 SER A CA 1
ATOM 791 C C . SER A 1 98 ? -3.256 4.705 28.859 1.00 56.97 98 SER A C 1
ATOM 793 O O . SER A 1 98 ? -3.521 5.221 29.928 1.00 56.97 98 SER A O 1
ATOM 795 N N . LEU A 1 99 ? -2.476 5.314 27.963 1.00 49.53 99 LEU A N 1
ATOM 796 C CA . LEU A 1 99 ? -1.782 6.580 28.232 1.00 49.53 99 LEU A CA 1
ATOM 797 C C . LEU A 1 99 ? -2.733 7.766 28.445 1.00 49.53 99 LEU A C 1
ATOM 799 O O . LEU A 1 99 ? -2.415 8.673 29.208 1.00 49.53 99 LEU A O 1
ATOM 803 N N . VAL A 1 100 ? -3.902 7.792 27.796 1.00 55.09 100 VAL A N 1
ATOM 804 C CA . VAL A 1 100 ? -4.916 8.831 28.046 1.00 55.09 100 VAL A CA 1
ATOM 805 C C . VAL A 1 100 ? -5.635 8.595 29.375 1.00 55.09 100 VAL A C 1
ATOM 807 O O . VAL A 1 100 ? -5.874 9.560 30.097 1.00 55.09 100 VAL A O 1
ATOM 810 N N . VAL A 1 101 ? -5.970 7.347 29.717 1.00 53.94 101 VAL A N 1
ATOM 811 C CA . VAL A 1 101 ? -6.649 6.988 30.980 1.00 53.94 101 VAL A CA 1
ATOM 812 C C . VAL A 1 101 ? -5.706 7.130 32.177 1.00 53.94 101 VAL A C 1
ATOM 814 O O . VAL A 1 101 ? -6.059 7.739 33.182 1.00 53.94 101 VAL A O 1
ATOM 817 N N . GLU A 1 102 ? -4.477 6.652 32.042 1.00 48.53 102 GLU A N 1
ATOM 818 C CA . GLU A 1 102 ? -3.411 6.794 33.026 1.00 48.53 102 GLU A CA 1
ATOM 819 C C . GLU A 1 102 ? -2.960 8.247 33.096 1.00 48.53 102 GLU A C 1
ATOM 821 O O . GLU A 1 102 ? -2.892 8.799 34.175 1.00 48.53 102 GLU A O 1
ATOM 826 N N . GLY A 1 103 ? -2.821 8.954 31.974 1.00 53.66 103 GLY A N 1
ATOM 827 C CA . GLY A 1 103 ? -2.581 10.394 31.982 1.00 53.66 103 GLY A CA 1
ATOM 828 C C . GLY A 1 103 ? -3.712 11.192 32.635 1.00 53.66 103 GLY A C 1
ATOM 829 O O . GLY A 1 103 ? -3.437 12.197 33.266 1.00 53.66 103 GLY A O 1
ATOM 830 N N . THR A 1 104 ? -4.982 10.792 32.547 1.00 55.59 104 THR A N 1
ATOM 831 C CA . THR A 1 104 ? -6.073 11.516 33.235 1.00 55.59 104 THR A CA 1
ATOM 832 C C . THR A 1 104 ? -6.158 11.179 34.719 1.00 55.59 104 THR A C 1
ATOM 834 O O . THR A 1 104 ? -6.373 12.088 35.515 1.00 55.59 104 THR A O 1
ATOM 837 N N . SER A 1 105 ? -5.919 9.925 35.104 1.00 56.44 105 SER A N 1
ATOM 838 C CA . SER A 1 105 ? -5.871 9.503 36.510 1.00 56.44 105 SER A CA 1
ATOM 839 C C . SER A 1 105 ? -4.608 10.006 37.212 1.00 56.44 105 SER A C 1
ATOM 841 O O . SER A 1 105 ? -4.675 10.654 38.249 1.00 56.44 105 SER A O 1
ATOM 843 N N . GLN A 1 106 ? -3.450 9.793 36.596 1.00 56.56 106 GLN A N 1
ATOM 844 C CA . GLN A 1 106 ? -2.141 10.178 37.100 1.00 56.56 106 GLN A CA 1
ATOM 845 C C . GLN A 1 106 ? -1.916 11.686 36.990 1.00 56.56 106 GLN A C 1
ATOM 847 O O . GLN A 1 106 ? -1.255 12.224 37.860 1.00 56.56 106 GLN A O 1
ATOM 852 N N . ASN A 1 107 ? -2.472 12.416 36.008 1.00 58.12 107 ASN A N 1
ATOM 853 C CA . ASN A 1 107 ? -2.459 13.887 36.076 1.00 58.12 107 ASN A CA 1
ATOM 854 C C . ASN A 1 107 ? -3.449 14.419 37.114 1.00 58.12 107 ASN A C 1
ATOM 856 O O . ASN A 1 107 ? -3.185 15.484 37.646 1.00 58.12 107 ASN A O 1
ATOM 860 N N . ALA A 1 108 ? -4.548 13.727 37.436 1.00 61.81 108 ALA A N 1
ATOM 861 C CA . ALA A 1 108 ? -5.417 14.132 38.543 1.00 61.81 108 ALA A CA 1
ATOM 862 C C . ALA A 1 108 ? -4.723 13.921 39.900 1.00 61.81 108 ALA A C 1
ATOM 864 O O . ALA A 1 108 ? -4.693 14.846 40.707 1.00 61.81 108 ALA A O 1
ATOM 865 N N . GLU A 1 109 ? -4.074 12.772 40.108 1.00 67.12 109 GLU A N 1
ATOM 866 C CA . GLU A 1 109 ? -3.229 12.519 41.283 1.00 67.12 109 GLU A CA 1
ATOM 867 C C . GLU A 1 109 ? -1.994 13.420 41.313 1.00 67.12 109 GLU A C 1
ATOM 869 O O . GLU A 1 109 ? -1.659 13.949 42.361 1.00 67.12 109 GLU A O 1
ATOM 874 N N . ARG A 1 110 ? -1.328 13.664 40.178 1.00 58.03 110 ARG A N 1
ATOM 875 C CA . ARG A 1 110 ? -0.178 14.578 40.099 1.00 58.03 110 ARG A CA 1
ATOM 876 C C . ARG A 1 110 ? -0.587 16.038 40.222 1.00 58.03 110 ARG A C 1
ATOM 878 O O . ARG A 1 110 ? 0.226 16.810 40.693 1.00 58.03 110 ARG A O 1
ATOM 885 N N . LEU A 1 111 ? -1.802 16.441 39.843 1.00 61.22 111 LEU A N 1
ATOM 886 C CA . LEU A 1 111 ? -2.330 17.782 40.129 1.00 61.22 111 LEU A CA 1
ATOM 887 C C . LEU A 1 111 ? -2.682 17.924 41.611 1.00 61.22 111 LEU A C 1
ATOM 889 O O . LEU A 1 111 ? -2.433 18.983 42.173 1.00 61.22 111 LEU A O 1
ATOM 893 N N . GLN A 1 112 ? -3.185 16.867 42.254 1.00 69.50 112 GLN A N 1
ATOM 894 C CA . GLN A 1 112 ? -3.388 16.836 43.705 1.00 69.50 112 GLN A CA 1
ATOM 895 C C . GLN A 1 112 ? -2.050 16.847 44.461 1.00 69.50 112 GLN A C 1
ATOM 897 O O . GLN A 1 112 ? -1.864 17.661 45.356 1.00 69.50 112 GLN A O 1
ATOM 902 N N . ALA A 1 113 ? -1.073 16.047 44.031 1.00 68.69 113 ALA A N 1
ATOM 903 C CA . ALA A 1 113 ? 0.266 16.010 44.610 1.00 68.69 113 ALA A CA 1
ATOM 904 C C . ALA A 1 113 ? 1.085 17.272 44.284 1.00 68.69 113 ALA A C 1
ATOM 906 O O . ALA A 1 113 ? 1.849 17.730 45.117 1.00 68.69 113 ALA A O 1
ATOM 907 N N . ALA A 1 114 ? 0.926 17.890 43.110 1.00 55.41 114 ALA A N 1
ATOM 908 C CA . ALA A 1 114 ? 1.584 19.159 42.775 1.00 55.41 114 ALA A CA 1
ATOM 909 C C . ALA A 1 114 ? 0.947 20.356 43.494 1.00 55.41 114 ALA A C 1
ATOM 911 O O . ALA A 1 114 ? 1.648 21.324 43.764 1.00 55.41 114 ALA A O 1
ATOM 912 N N . GLN A 1 115 ? -0.339 20.283 43.855 1.00 62.75 115 GLN A N 1
ATOM 913 C CA . GLN A 1 115 ? -0.945 21.217 44.812 1.00 62.75 115 GLN A CA 1
ATOM 914 C C . GLN A 1 115 ? -0.403 21.022 46.238 1.00 62.75 115 GLN A C 1
ATOM 916 O O . GLN A 1 115 ? -0.459 21.949 47.039 1.00 62.75 115 GLN A O 1
ATOM 921 N N . GLU A 1 116 ? 0.161 19.852 46.543 1.00 58.91 116 GLU A N 1
ATOM 922 C CA . GLU A 1 116 ? 0.808 19.543 47.824 1.00 58.91 116 GLU A CA 1
ATOM 923 C C . GLU A 1 116 ? 2.333 19.804 47.812 1.00 58.91 116 GLU A C 1
ATOM 925 O O . GLU A 1 116 ? 2.936 19.990 48.866 1.00 58.91 116 GLU A O 1
ATOM 930 N N . ILE A 1 117 ? 2.963 19.859 46.627 1.00 59.22 117 ILE A N 1
ATOM 931 C CA . ILE A 1 117 ? 4.427 19.939 46.426 1.00 59.22 117 ILE A CA 1
ATOM 932 C C . ILE A 1 117 ? 4.841 21.223 45.670 1.00 59.22 117 ILE A C 1
ATOM 934 O O . ILE A 1 117 ? 5.915 21.298 45.073 1.00 59.22 117 ILE A O 1
ATOM 938 N N . GLU A 1 118 ? 4.044 22.295 45.719 1.00 50.59 118 GLU A N 1
ATOM 939 C CA . GLU A 1 118 ? 4.503 23.646 45.346 1.00 50.59 118 GLU A CA 1
ATOM 940 C C . GLU A 1 118 ? 5.553 24.135 46.374 1.00 50.59 118 GLU A C 1
ATOM 942 O O . GLU A 1 118 ? 5.287 24.958 47.245 1.00 50.59 118 GLU A O 1
ATOM 947 N N . GLY A 1 119 ? 6.753 23.547 46.319 1.00 55.31 119 GLY A N 1
ATOM 948 C CA . GLY A 1 119 ? 7.833 23.767 47.277 1.00 55.31 119 GLY A CA 1
ATOM 949 C C . GLY A 1 119 ? 9.227 23.308 46.838 1.00 55.31 119 GLY A C 1
ATOM 950 O O . GLY A 1 119 ? 10.194 23.870 47.343 1.00 55.31 119 GLY A O 1
ATOM 951 N N . ASP A 1 120 ? 9.394 22.367 45.898 1.00 56.97 120 ASP A N 1
ATOM 952 C CA . ASP A 1 120 ? 10.754 21.960 45.498 1.00 56.97 120 ASP A CA 1
ATOM 953 C C . ASP A 1 120 ? 10.861 21.537 44.024 1.00 56.97 120 ASP A C 1
ATOM 955 O O . ASP A 1 120 ? 10.232 20.588 43.555 1.00 56.97 120 ASP A O 1
ATOM 959 N N . GLY A 1 121 ? 11.641 22.302 43.260 1.00 59.34 121 GLY A N 1
ATOM 960 C CA . GLY A 1 121 ? 11.708 22.229 41.805 1.00 59.34 121 GLY A CA 1
ATOM 961 C C . GLY A 1 121 ? 12.759 21.248 41.293 1.00 59.34 121 GLY A C 1
ATOM 962 O O . GLY A 1 121 ? 13.946 21.567 41.292 1.00 59.34 121 GLY A O 1
ATOM 963 N N . LYS A 1 122 ? 12.329 20.108 40.729 1.00 58.97 122 LYS A N 1
ATOM 964 C CA . LYS A 1 122 ? 13.151 19.270 39.830 1.00 58.97 122 LYS A CA 1
ATOM 965 C C . LYS A 1 122 ? 12.329 18.642 38.684 1.00 58.97 122 LYS A C 1
ATOM 967 O O . LYS A 1 122 ? 11.188 18.248 38.905 1.00 58.97 122 LYS A O 1
ATOM 972 N N . PRO A 1 123 ? 12.880 18.537 37.454 1.00 54.00 123 PRO A N 1
ATOM 973 C CA . PRO A 1 123 ? 12.110 18.159 36.265 1.00 54.00 123 PRO A CA 1
ATOM 974 C C . PRO A 1 123 ? 11.970 16.636 36.047 1.00 54.00 123 PRO A C 1
ATOM 976 O O . PRO A 1 123 ? 12.950 15.894 36.038 1.00 54.00 123 PRO A O 1
ATOM 979 N N . LEU A 1 124 ? 10.730 16.215 35.767 1.00 50.56 124 LEU A N 1
ATOM 980 C CA . LEU A 1 124 ? 10.195 14.847 35.598 1.00 50.56 124 LEU A CA 1
ATOM 981 C C . LEU A 1 124 ? 10.421 14.189 34.211 1.00 50.56 124 LEU A C 1
ATOM 983 O O . LEU A 1 124 ? 9.690 13.284 33.815 1.00 50.56 124 LEU A O 1
ATOM 987 N N . LEU A 1 125 ? 11.401 14.630 33.421 1.00 45.31 125 LEU A N 1
ATOM 988 C CA . LEU A 1 125 ? 11.487 14.240 31.999 1.00 45.31 125 LEU A CA 1
ATOM 989 C C . LEU A 1 125 ? 12.123 12.863 31.708 1.00 45.31 125 LEU A C 1
ATOM 991 O O . LEU A 1 125 ? 12.193 12.473 30.545 1.00 45.31 125 LEU A O 1
ATOM 995 N N . ALA A 1 126 ? 12.562 12.106 32.717 1.00 47.91 126 ALA A N 1
ATOM 996 C CA . ALA A 1 126 ? 13.307 10.857 32.510 1.00 47.91 126 ALA A CA 1
ATOM 997 C C . ALA A 1 126 ? 12.446 9.574 32.435 1.00 47.91 126 ALA A C 1
ATOM 999 O O . ALA A 1 126 ? 12.952 8.532 32.032 1.00 47.91 126 ALA A O 1
ATOM 1000 N N . GLU A 1 127 ? 11.158 9.623 32.785 1.00 45.09 127 GLU A N 1
ATOM 1001 C CA . GLU A 1 127 ? 10.369 8.403 33.056 1.00 45.09 127 GLU A CA 1
ATOM 1002 C C . GLU A 1 127 ? 9.528 7.896 31.862 1.00 45.09 127 GLU A C 1
ATOM 1004 O O . GLU A 1 127 ? 8.992 6.796 31.890 1.00 45.09 127 GLU A O 1
ATOM 1009 N N . ILE A 1 128 ? 9.449 8.647 30.757 1.00 48.22 128 ILE A N 1
ATOM 1010 C CA . ILE A 1 128 ? 8.529 8.350 29.632 1.00 48.22 128 ILE A CA 1
ATOM 1011 C C . ILE A 1 128 ? 9.114 7.331 28.619 1.00 48.22 128 ILE A C 1
ATOM 1013 O O . ILE A 1 128 ? 8.459 6.958 27.650 1.00 48.22 128 ILE A O 1
ATOM 1017 N N . SER A 1 129 ? 10.341 6.834 28.815 1.00 47.56 129 SER A N 1
ATOM 1018 C CA . SER A 1 129 ? 11.028 5.999 27.806 1.00 47.56 129 SER A CA 1
ATOM 1019 C C . SER A 1 129 ? 10.909 4.478 27.993 1.00 47.56 129 SER A C 1
ATOM 1021 O O . SER A 1 129 ? 11.486 3.743 27.196 1.00 47.56 129 SER A O 1
ATOM 1023 N N . GLN A 1 130 ? 10.170 3.974 28.986 1.00 40.28 130 GLN A N 1
ATOM 1024 C CA . GLN A 1 130 ? 10.023 2.526 29.219 1.00 40.28 130 GLN A CA 1
ATOM 1025 C C . GLN A 1 130 ? 8.680 1.976 28.722 1.00 40.28 130 GLN A C 1
ATOM 1027 O O . GLN A 1 130 ? 7.900 1.410 29.480 1.00 40.28 130 GLN A O 1
ATOM 1032 N N . VAL A 1 131 ? 8.402 2.143 27.427 1.00 48.66 131 VAL A N 1
ATOM 1033 C CA . VAL A 1 131 ? 7.285 1.435 26.786 1.00 48.66 131 VAL A CA 1
ATOM 1034 C C . VAL A 1 131 ? 7.692 -0.025 26.594 1.00 48.66 131 VAL A C 1
ATOM 1036 O O . VAL A 1 131 ? 8.580 -0.334 25.803 1.00 48.66 131 VAL A O 1
ATOM 1039 N N . GLU A 1 132 ? 7.034 -0.882 27.365 1.00 46.06 132 GLU A N 1
ATOM 1040 C CA . GLU A 1 132 ? 7.135 -2.339 27.430 1.00 46.06 132 GLU A CA 1
ATOM 1041 C C . GLU A 1 132 ? 7.269 -2.996 26.040 1.00 46.06 132 GLU A C 1
ATOM 1043 O O . GLU A 1 132 ? 6.443 -2.792 25.143 1.00 46.06 132 GLU A O 1
ATOM 1048 N N . GLU A 1 133 ? 8.344 -3.770 25.842 1.00 48.25 133 GLU A N 1
ATOM 1049 C CA . GLU A 1 133 ? 8.591 -4.513 24.604 1.00 48.25 133 GLU A CA 1
ATOM 1050 C C . GLU A 1 133 ? 7.525 -5.605 24.435 1.00 48.25 133 GLU A C 1
ATOM 1052 O O . GLU A 1 133 ? 7.568 -6.662 25.064 1.00 48.25 133 GLU A O 1
ATOM 1057 N N . VAL A 1 134 ? 6.547 -5.341 23.565 1.00 53.59 134 VAL A N 1
ATOM 1058 C CA . VAL A 1 134 ? 5.521 -6.315 23.176 1.00 53.59 134 VAL A CA 1
ATOM 1059 C C . VAL A 1 134 ? 6.214 -7.581 22.643 1.00 53.59 134 VAL A C 1
ATOM 1061 O O . VAL A 1 134 ? 7.029 -7.465 21.720 1.00 53.59 134 VAL A O 1
ATOM 1064 N N . PRO A 1 135 ? 5.894 -8.783 23.165 1.00 49.72 135 PRO A N 1
ATOM 1065 C CA . PRO A 1 135 ? 6.542 -10.027 22.765 1.00 49.72 135 PRO A CA 1
ATOM 1066 C C . PRO A 1 135 ? 6.536 -10.208 21.243 1.00 49.72 135 PRO A C 1
ATOM 1068 O O . PRO A 1 135 ? 5.478 -10.299 20.615 1.00 49.72 135 PRO A O 1
ATOM 1071 N N . GLN A 1 136 ? 7.727 -10.258 20.638 1.00 52.22 136 GLN A N 1
ATOM 1072 C CA . GLN A 1 136 ? 7.895 -10.529 19.211 1.00 52.22 136 GLN A CA 1
ATOM 1073 C C . GLN A 1 136 ? 7.428 -11.956 18.889 1.00 52.22 136 GLN A C 1
ATOM 1075 O O . GLN A 1 136 ? 8.129 -12.940 19.135 1.00 52.22 136 GLN A O 1
ATOM 1080 N N . GLU A 1 137 ? 6.233 -12.076 18.316 1.00 55.94 137 GLU A N 1
ATOM 1081 C CA . GLU A 1 137 ? 5.698 -13.348 17.836 1.00 55.94 137 GLU A CA 1
ATOM 1082 C C . GLU A 1 137 ? 6.462 -13.805 16.572 1.00 55.94 137 GLU A C 1
ATOM 1084 O O . GLU A 1 137 ? 6.573 -13.079 15.583 1.00 55.94 137 GLU A O 1
ATOM 1089 N N . LYS A 1 138 ? 7.017 -15.026 16.603 1.00 56.78 138 LYS A N 1
ATOM 1090 C CA . LYS A 1 138 ? 8.034 -15.556 15.665 1.00 56.78 138 LYS A CA 1
ATOM 1091 C C . LYS A 1 138 ? 7.569 -15.866 14.225 1.00 56.78 138 LYS A C 1
ATOM 1093 O O . LYS A 1 138 ? 8.291 -16.539 13.495 1.00 56.78 138 LYS A O 1
ATOM 1098 N N . SER A 1 139 ? 6.405 -15.403 13.766 1.00 69.56 139 SER A N 1
ATOM 1099 C CA . SER A 1 139 ? 5.926 -15.701 12.403 1.00 69.56 139 SER A CA 1
ATOM 1100 C C . SER A 1 139 ? 5.207 -14.513 11.762 1.00 69.56 139 SER A C 1
ATOM 1102 O O . SER A 1 139 ? 3.984 -14.472 11.672 1.00 69.56 139 SER A O 1
ATOM 1104 N N . LEU A 1 140 ? 5.989 -13.547 11.271 1.00 65.12 140 LEU A N 1
ATOM 1105 C CA . LEU A 1 140 ? 5.499 -12.335 10.590 1.00 65.12 140 LEU A CA 1
ATOM 1106 C C . LEU A 1 140 ? 4.760 -12.598 9.262 1.00 65.12 140 LEU A C 1
ATOM 1108 O O . LEU A 1 140 ? 4.270 -11.660 8.645 1.00 65.12 140 LEU A O 1
ATOM 1112 N N . PHE A 1 141 ? 4.695 -13.850 8.799 1.00 72.50 141 PHE A N 1
ATOM 1113 C CA . PHE A 1 141 ? 4.140 -14.209 7.490 1.00 72.50 141 PHE A CA 1
ATOM 1114 C C . PHE A 1 141 ? 3.280 -15.477 7.517 1.00 72.50 141 PHE A C 1
ATOM 1116 O O . PHE A 1 141 ? 3.082 -16.099 6.474 1.00 72.50 141 PHE A O 1
ATOM 1123 N N . LYS A 1 142 ? 2.753 -15.867 8.687 1.00 82.19 142 LYS A N 1
ATOM 1124 C CA . LYS A 1 142 ? 1.948 -17.093 8.833 1.00 82.19 142 LYS A CA 1
ATOM 1125 C C . LYS A 1 142 ? 0.789 -17.164 7.829 1.00 82.19 142 LYS A C 1
ATOM 1127 O O . LYS A 1 142 ? 0.564 -18.210 7.235 1.00 82.19 142 LYS A O 1
ATOM 1132 N N . HIS A 1 143 ? 0.128 -16.029 7.594 1.00 83.62 143 HIS A N 1
ATOM 1133 C CA . HIS A 1 143 ? -1.101 -15.923 6.793 1.00 83.62 143 HIS A CA 1
ATOM 1134 C C . HIS A 1 143 ? -0.885 -15.301 5.405 1.00 83.62 143 HIS A C 1
ATOM 1136 O O . HIS A 1 143 ? -1.814 -14.794 4.776 1.00 83.62 143 HIS A O 1
ATOM 1142 N N . TRP A 1 144 ? 0.355 -15.300 4.907 1.00 84.12 144 TRP A N 1
ATOM 1143 C CA . TRP A 1 144 ? 0.701 -14.655 3.637 1.00 84.12 144 TRP A CA 1
ATOM 1144 C C . TRP A 1 144 ? -0.055 -15.235 2.430 1.00 84.12 144 TRP A C 1
ATOM 1146 O O . TRP A 1 144 ? -0.496 -14.474 1.565 1.00 84.12 144 TRP A O 1
ATOM 1156 N N . SER A 1 145 ? -0.242 -16.557 2.379 1.00 85.75 145 SER A N 1
ATOM 1157 C CA . SER A 1 145 ? -0.985 -17.232 1.305 1.00 85.75 145 SER A CA 1
ATOM 1158 C C . SER A 1 145 ? -2.426 -16.742 1.213 1.00 85.75 145 SER A C 1
ATOM 1160 O O . SER A 1 145 ? -2.921 -16.457 0.124 1.00 85.75 145 SER A O 1
ATOM 1162 N N . ASP A 1 146 ? -3.078 -16.584 2.360 1.00 84.94 146 ASP A N 1
ATOM 1163 C CA . ASP A 1 146 ? -4.474 -16.172 2.460 1.00 84.94 146 ASP A CA 1
ATOM 1164 C C . ASP A 1 146 ? -4.645 -14.728 1.993 1.00 84.94 146 ASP A C 1
ATOM 1166 O O . ASP A 1 146 ? -5.547 -14.412 1.211 1.00 84.94 146 ASP A O 1
ATOM 1170 N N . ILE A 1 147 ? -3.715 -13.859 2.398 1.00 82.50 147 ILE A N 1
ATOM 1171 C CA . ILE A 1 147 ? -3.668 -12.465 1.953 1.00 82.50 147 ILE A CA 1
ATOM 1172 C C . ILE A 1 147 ? -3.385 -12.387 0.456 1.00 82.50 147 ILE A C 1
ATOM 1174 O O . ILE A 1 147 ? -3.985 -11.561 -0.232 1.00 82.50 147 ILE A O 1
ATOM 1178 N N . LEU A 1 148 ? -2.515 -13.245 -0.079 1.00 83.69 148 LEU A N 1
ATOM 1179 C CA . LEU A 1 148 ? -2.265 -13.316 -1.514 1.00 83.69 148 LEU A CA 1
ATOM 1180 C C . LEU A 1 148 ? -3.517 -13.720 -2.284 1.00 83.69 148 LEU A C 1
ATOM 1182 O O . LEU A 1 148 ? -3.884 -13.031 -3.233 1.00 83.69 148 LEU A O 1
ATOM 1186 N N . ILE A 1 149 ? -4.193 -14.793 -1.869 1.00 85.81 149 ILE A N 1
ATOM 1187 C CA . ILE A 1 149 ? -5.431 -15.266 -2.501 1.00 85.81 149 ILE A CA 1
ATOM 1188 C C . ILE A 1 149 ? -6.490 -14.163 -2.467 1.00 85.81 149 ILE A C 1
ATOM 1190 O O . ILE A 1 149 ? -7.151 -13.905 -3.476 1.00 85.81 149 ILE A O 1
ATOM 1194 N N . LEU A 1 150 ? -6.616 -13.462 -1.338 1.00 82.31 150 LEU A N 1
ATOM 1195 C CA . LEU A 1 150 ? -7.507 -12.317 -1.204 1.00 82.31 150 LEU A CA 1
ATOM 1196 C C . LEU A 1 150 ? -7.115 -11.189 -2.170 1.00 82.31 150 LEU A C 1
ATOM 1198 O O . LEU A 1 150 ? -7.956 -10.685 -2.913 1.00 82.31 150 LEU A O 1
ATOM 1202 N N . THR A 1 151 ? -5.837 -10.818 -2.204 1.00 82.31 151 THR A N 1
ATOM 1203 C CA . THR A 1 151 ? -5.315 -9.707 -3.013 1.00 82.31 151 THR A CA 1
ATOM 1204 C C . THR A 1 151 ? -5.423 -9.985 -4.512 1.00 82.31 151 THR A C 1
ATOM 1206 O O . THR A 1 151 ? -5.732 -9.077 -5.278 1.00 82.31 151 THR A O 1
ATOM 1209 N N . LEU A 1 152 ? -5.228 -11.235 -4.936 1.00 84.00 152 LEU A N 1
ATOM 1210 C CA . LEU A 1 152 ? -5.415 -11.693 -6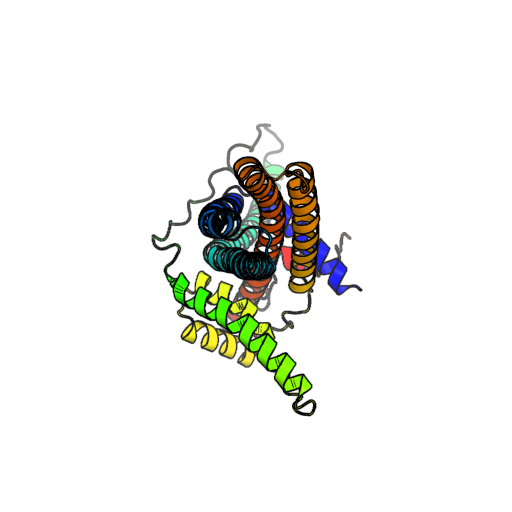.315 1.00 84.00 152 LEU A CA 1
ATOM 1211 C C . LEU A 1 152 ? -6.901 -11.799 -6.682 1.00 84.00 152 LEU A C 1
ATOM 1213 O O . LEU A 1 152 ? -7.317 -11.375 -7.760 1.00 84.00 152 LEU A O 1
ATOM 1217 N N . GLY A 1 153 ? -7.721 -12.338 -5.778 1.00 82.75 153 GLY A N 1
ATOM 1218 C CA . GLY A 1 153 ? -9.137 -12.592 -6.026 1.00 82.75 153 GLY A CA 1
ATOM 1219 C C . GLY A 1 153 ? -10.005 -11.333 -6.020 1.00 82.75 153 GLY A C 1
ATOM 1220 O O . GLY A 1 153 ? -10.976 -11.251 -6.772 1.00 82.75 153 GLY A O 1
ATOM 1221 N N . LEU A 1 154 ? -9.676 -10.330 -5.201 1.00 79.44 154 LEU A N 1
ATOM 1222 C CA . LEU A 1 154 ? -10.456 -9.096 -5.062 1.00 79.44 154 LEU A CA 1
ATOM 1223 C C . LEU A 1 154 ? -10.573 -8.257 -6.348 1.00 79.44 154 LEU A C 1
ATOM 1225 O O . LEU A 1 154 ? -11.704 -7.919 -6.711 1.00 79.44 154 LEU A O 1
ATOM 1229 N N . PRO A 1 155 ? -9.483 -7.888 -7.052 1.00 76.19 155 PRO A N 1
ATOM 1230 C CA . PRO A 1 155 ? -9.588 -7.124 -8.291 1.00 76.19 155 PRO A CA 1
ATOM 1231 C C . PRO A 1 155 ? -10.344 -7.914 -9.358 1.00 76.19 155 PRO A C 1
ATOM 1233 O O . PRO A 1 155 ? -11.175 -7.333 -10.052 1.00 76.19 155 PRO A O 1
ATOM 1236 N N . TRP A 1 156 ? -10.148 -9.235 -9.421 1.00 77.25 156 TRP A N 1
ATOM 1237 C CA . TRP A 1 156 ? -10.889 -10.106 -10.329 1.00 77.25 156 TRP A CA 1
ATOM 1238 C C . TRP A 1 156 ? -12.391 -10.111 -10.026 1.00 77.25 156 TRP A C 1
ATOM 1240 O O . TRP A 1 156 ? -13.203 -9.892 -10.920 1.00 77.25 156 TRP A O 1
ATOM 1250 N N . LYS A 1 157 ? -12.783 -10.246 -8.754 1.00 79.81 157 LYS A N 1
ATOM 1251 C CA . LYS A 1 157 ? -14.190 -10.150 -8.334 1.00 79.81 157 LYS A CA 1
ATOM 1252 C C . LYS A 1 157 ? -14.791 -8.777 -8.628 1.00 79.81 157 LYS A C 1
ATOM 1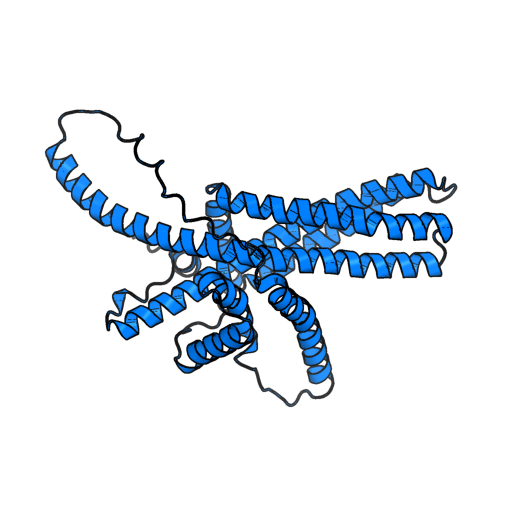254 O O . LYS A 1 157 ? -15.934 -8.710 -9.067 1.00 79.81 157 LYS A O 1
ATOM 1259 N N . ARG A 1 158 ? -14.044 -7.684 -8.427 1.00 76.81 158 ARG A N 1
ATOM 1260 C CA . ARG A 1 158 ? -14.501 -6.328 -8.789 1.00 76.81 158 ARG A CA 1
ATOM 1261 C C . ARG A 1 158 ? -14.690 -6.183 -10.294 1.00 76.81 158 ARG A C 1
ATOM 1263 O O . ARG A 1 158 ? -15.695 -5.621 -10.716 1.00 76.81 158 ARG A O 1
ATOM 1270 N N . LEU A 1 159 ? -13.755 -6.701 -11.087 1.00 76.19 159 LEU A N 1
ATOM 1271 C CA . LEU A 1 159 ? -13.844 -6.701 -12.542 1.00 76.19 159 LEU A CA 1
ATOM 1272 C C . LEU A 1 159 ? -15.072 -7.492 -13.004 1.00 76.19 159 LEU A C 1
ATOM 1274 O O . LEU A 1 159 ? -15.887 -6.954 -13.745 1.00 76.19 159 LEU A O 1
ATOM 1278 N N . ILE A 1 160 ? -15.250 -8.719 -12.500 1.00 81.00 160 ILE A N 1
ATOM 1279 C CA . ILE A 1 160 ? -16.430 -9.550 -12.769 1.00 81.00 160 ILE A CA 1
ATOM 1280 C C . ILE A 1 160 ? -17.700 -8.819 -12.353 1.00 81.00 160 ILE A C 1
ATOM 1282 O O . ILE A 1 160 ? -18.648 -8.808 -13.121 1.00 81.00 160 ILE A O 1
ATOM 1286 N N . TYR A 1 161 ? -17.734 -8.182 -11.183 1.00 78.56 161 TYR A N 1
ATOM 1287 C CA . TYR A 1 161 ? -18.903 -7.435 -10.726 1.00 78.56 161 TYR A CA 1
ATOM 1288 C C . TYR A 1 161 ? -19.231 -6.263 -11.657 1.00 78.56 161 TYR A C 1
ATOM 1290 O O . TYR A 1 161 ? -20.382 -6.086 -12.040 1.00 78.56 161 TYR A O 1
ATOM 1298 N N . HIS A 1 162 ? -18.233 -5.478 -12.070 1.00 78.44 162 HIS A N 1
ATOM 1299 C CA . HIS A 1 162 ? -18.439 -4.399 -13.036 1.00 78.44 162 HIS A CA 1
ATOM 1300 C C . HIS A 1 162 ? -18.902 -4.930 -14.393 1.00 78.44 162 HIS A C 1
ATOM 1302 O O . HIS A 1 162 ? -19.794 -4.340 -14.998 1.00 78.44 162 HIS A O 1
ATOM 1308 N N . PHE A 1 163 ? -18.351 -6.057 -14.838 1.00 80.94 163 PHE A N 1
ATOM 1309 C CA . PHE A 1 163 ? -18.729 -6.709 -16.086 1.00 80.94 163 PHE A CA 1
ATOM 1310 C C . PHE A 1 163 ? -20.151 -7.281 -16.024 1.00 80.94 163 PHE A C 1
ATOM 1312 O O . PHE A 1 163 ? -20.966 -7.029 -16.903 1.00 80.94 163 PHE A O 1
ATOM 1319 N N . GLN A 1 164 ? -20.496 -7.974 -14.940 1.00 82.56 164 GLN A N 1
ATOM 1320 C CA . GLN A 1 164 ? -21.842 -8.473 -14.670 1.00 82.56 164 GLN A CA 1
ATOM 1321 C C . GLN A 1 164 ? -22.843 -7.331 -14.559 1.00 82.56 164 GLN A C 1
ATOM 1323 O O . GLN A 1 164 ? -23.921 -7.440 -15.121 1.00 82.56 164 GLN A O 1
ATOM 1328 N N . LYS A 1 165 ? -22.487 -6.221 -13.906 1.00 79.75 165 LYS A N 1
ATOM 1329 C CA . LYS A 1 165 ? -23.328 -5.022 -13.843 1.00 79.75 165 LYS A CA 1
ATOM 1330 C C . LYS A 1 165 ? -23.565 -4.418 -15.228 1.00 79.75 165 LYS A C 1
ATOM 1332 O O . LYS A 1 165 ? -24.662 -3.945 -15.502 1.00 79.75 165 LYS A O 1
ATOM 1337 N N . LEU A 1 166 ? -22.548 -4.433 -16.088 1.00 85.12 166 LEU A N 1
ATOM 1338 C CA . LEU A 1 166 ? -22.654 -3.962 -17.468 1.00 85.12 166 LEU A CA 1
ATOM 1339 C C . LEU A 1 166 ? -23.557 -4.881 -18.311 1.00 85.12 166 LEU A C 1
ATOM 1341 O O . LEU A 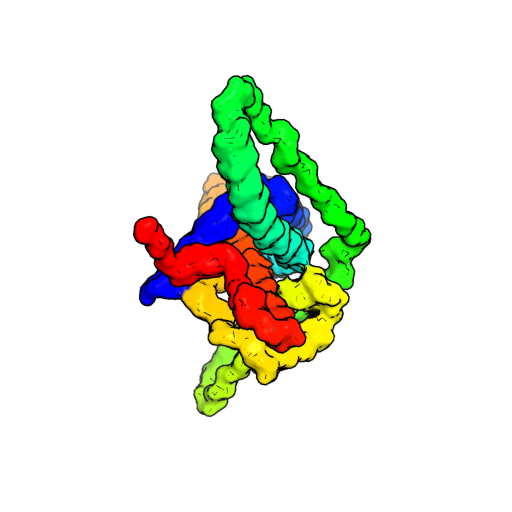1 166 ? -24.269 -4.395 -19.181 1.00 85.12 166 LEU A O 1
ATOM 1345 N N . LEU A 1 167 ? -23.577 -6.185 -18.010 1.00 87.56 167 LEU A N 1
ATOM 1346 C CA . LEU A 1 167 ? -24.405 -7.184 -18.698 1.00 87.56 167 LEU A CA 1
ATOM 1347 C C . LEU A 1 167 ? -25.816 -7.376 -18.109 1.00 87.56 167 LEU A C 1
ATOM 1349 O O . LEU A 1 167 ? -26.718 -7.796 -18.827 1.00 87.56 167 LEU A O 1
ATOM 1353 N N . LYS A 1 168 ? -26.014 -7.132 -16.810 1.00 84.88 168 LYS A N 1
ATOM 1354 C CA . LYS A 1 168 ? -27.255 -7.381 -16.054 1.00 84.88 168 LYS A CA 1
ATOM 1355 C C . LYS A 1 168 ? -27.480 -6.269 -15.016 1.00 84.88 168 LYS A C 1
ATOM 1357 O O . LYS A 1 168 ? -27.209 -6.472 -13.830 1.00 84.88 168 LYS A O 1
ATOM 1362 N N . PRO A 1 169 ? -27.967 -5.089 -15.437 1.00 76.94 169 PRO A N 1
ATOM 1363 C CA . PRO A 1 169 ? -28.126 -3.931 -14.556 1.00 76.94 169 PRO A CA 1
ATOM 1364 C C . PRO A 1 169 ? -29.217 -4.086 -13.478 1.00 76.94 169 PRO A C 1
ATOM 1366 O O . PRO A 1 169 ? -29.218 -3.313 -12.526 1.00 76.94 169 PRO A O 1
ATOM 1369 N N . GLU A 1 170 ? -30.113 -5.075 -13.585 1.00 74.88 170 GLU A N 1
ATOM 1370 C CA . GLU A 1 170 ? -31.286 -5.234 -12.703 1.00 74.88 170 GLU A CA 1
ATOM 1371 C C . GLU A 1 170 ? -31.008 -5.918 -11.349 1.00 74.88 170 GLU A C 1
ATOM 1373 O O . GLU A 1 170 ? -31.874 -5.929 -10.477 1.00 74.88 170 GLU A O 1
ATOM 1378 N N . ILE A 1 171 ? -29.809 -6.468 -11.114 1.00 60.53 171 ILE A N 1
ATOM 1379 C CA . ILE A 1 171 ? -29.485 -7.131 -9.837 1.00 60.53 171 ILE A CA 1
ATOM 1380 C C . ILE A 1 171 ? -28.875 -6.105 -8.873 1.00 60.53 171 ILE A C 1
ATOM 1382 O O . ILE A 1 171 ? -27.658 -6.006 -8.720 1.00 60.53 171 ILE A O 1
ATOM 1386 N N . GLU A 1 172 ? -29.727 -5.332 -8.201 1.00 58.78 172 GLU A N 1
ATOM 1387 C CA . GLU A 1 172 ? -29.319 -4.351 -7.186 1.00 58.78 172 GLU A CA 1
ATOM 1388 C C . GLU A 1 172 ? -29.120 -4.991 -5.796 1.00 58.78 172 GLU A C 1
ATOM 1390 O O . GLU A 1 172 ? -29.540 -4.469 -4.767 1.00 58.78 172 GLU A O 1
ATOM 1395 N N . VAL A 1 173 ? -28.447 -6.142 -5.727 1.00 56.69 173 VAL A N 1
ATOM 1396 C CA . VAL A 1 173 ? -28.003 -6.686 -4.438 1.00 56.69 173 VAL A CA 1
ATOM 1397 C C . VAL A 1 173 ? -26.702 -5.976 -4.086 1.00 56.69 173 VAL A C 1
ATOM 1399 O O . VAL A 1 173 ? -25.632 -6.412 -4.498 1.00 56.69 173 VAL A O 1
ATOM 1402 N N . LYS A 1 174 ? -26.773 -4.852 -3.355 1.00 56.72 174 LYS A N 1
ATOM 1403 C CA . LYS A 1 174 ? -25.596 -4.288 -2.671 1.00 56.72 174 LYS A CA 1
ATOM 1404 C C . LYS A 1 174 ? -25.193 -5.286 -1.599 1.00 56.72 174 LYS A C 1
ATOM 1406 O O . LYS A 1 174 ? -25.856 -5.342 -0.563 1.00 56.72 174 LYS A O 1
ATOM 1411 N N . PRO A 1 175 ? -24.138 -6.078 -1.795 1.00 56.19 175 PRO A N 1
ATOM 1412 C CA . PRO A 1 175 ? -23.845 -7.095 -0.825 1.00 56.19 175 PRO A CA 1
ATOM 1413 C C . PRO A 1 175 ? -23.178 -6.378 0.345 1.00 56.19 175 PRO A C 1
ATOM 1415 O O . PRO A 1 175 ? -22.074 -5.848 0.203 1.00 56.19 175 PRO A O 1
ATOM 1418 N N . ALA A 1 176 ? -23.876 -6.299 1.479 1.00 56.00 176 ALA A N 1
ATOM 1419 C CA . ALA A 1 176 ? -23.394 -5.640 2.694 1.00 56.00 176 ALA A CA 1
ATOM 1420 C C . ALA A 1 176 ? -22.028 -6.184 3.166 1.00 56.00 176 ALA A C 1
ATOM 1422 O O . ALA A 1 176 ? -21.317 -5.497 3.891 1.00 56.00 176 ALA A O 1
ATOM 1423 N N . TRP A 1 177 ? -21.626 -7.364 2.680 1.00 55.47 177 TRP A N 1
ATOM 1424 C CA . TRP A 1 177 ? -20.328 -7.993 2.917 1.00 55.47 177 TRP A CA 1
ATOM 1425 C C . TRP A 1 177 ? -19.152 -7.366 2.143 1.00 55.47 177 TRP A C 1
ATOM 1427 O O . TRP A 1 177 ? -18.026 -7.387 2.635 1.00 55.47 177 TRP A O 1
ATOM 1437 N N . ILE A 1 178 ? -19.364 -6.760 0.963 1.00 56.53 178 ILE A N 1
ATOM 1438 C CA . ILE A 1 178 ? -18.254 -6.228 0.140 1.00 56.53 178 ILE A CA 1
ATOM 1439 C C . ILE A 1 178 ? -17.481 -5.090 0.836 1.00 56.53 178 ILE A C 1
ATOM 1441 O O . ILE A 1 178 ? -16.248 -5.108 0.792 1.00 56.53 178 ILE A O 1
ATOM 1445 N N . PRO A 1 179 ? -18.138 -4.101 1.476 1.00 63.16 179 PRO A N 1
ATOM 1446 C CA . PRO A 1 179 ? -17.443 -3.069 2.246 1.00 63.16 179 PRO A CA 1
ATOM 1447 C C . PRO A 1 179 ? -16.715 -3.623 3.474 1.00 63.16 179 PRO A C 1
ATOM 1449 O O . PRO A 1 179 ? -15.720 -3.046 3.894 1.00 63.16 179 PRO A O 1
ATOM 1452 N N . SER A 1 180 ? -17.194 -4.731 4.040 1.00 67.44 180 SER A N 1
ATOM 1453 C CA . SER A 1 180 ? -16.701 -5.295 5.300 1.00 67.44 180 SER A CA 1
ATOM 1454 C C . SER A 1 180 ? -15.412 -6.099 5.138 1.00 67.44 180 SER A C 1
ATOM 1456 O O . SER A 1 180 ? -14.678 -6.278 6.106 1.00 67.44 180 SER A O 1
ATOM 1458 N N . TYR A 1 181 ? -15.052 -6.500 3.913 1.00 72.81 181 TYR A N 1
ATOM 1459 C CA . TYR A 1 181 ? -13.762 -7.150 3.647 1.00 72.81 181 TYR A CA 1
ATOM 1460 C C . TYR A 1 181 ? -12.547 -6.331 4.018 1.00 72.81 181 TYR A C 1
ATOM 1462 O O . TYR A 1 181 ? -11.470 -6.886 4.218 1.00 72.81 181 TYR A O 1
ATOM 1470 N N . THR A 1 182 ? -12.673 -5.013 4.082 1.00 77.88 182 THR A N 1
ATOM 1471 C CA . THR A 1 182 ? -11.535 -4.194 4.472 1.00 77.88 182 THR A CA 1
ATOM 1472 C C . THR A 1 182 ? -11.137 -4.418 5.934 1.00 77.88 182 THR A C 1
ATOM 1474 O O . THR A 1 182 ? -9.980 -4.187 6.282 1.00 77.88 182 THR A O 1
ATOM 1477 N N . LEU A 1 183 ? -12.052 -4.942 6.761 1.00 85.38 183 LEU A N 1
ATOM 1478 C CA . LEU A 1 183 ? -11.804 -5.370 8.140 1.00 85.38 183 LEU A CA 1
ATOM 1479 C C . LEU A 1 183 ? -11.141 -6.746 8.231 1.00 85.38 183 LEU A C 1
ATOM 1481 O O . LEU A 1 183 ? -10.633 -7.105 9.288 1.00 85.38 183 LEU A O 1
ATOM 1485 N N . LEU A 1 184 ? -11.097 -7.498 7.132 1.00 86.44 184 LEU A N 1
ATOM 1486 C CA . LEU A 1 184 ? -10.603 -8.868 7.130 1.00 86.44 184 LEU A CA 1
ATOM 1487 C C . LEU A 1 184 ? -9.111 -8.932 7.465 1.00 86.44 184 LEU A C 1
ATOM 1489 O O . LEU A 1 184 ? -8.700 -9.792 8.234 1.00 86.44 184 LEU A O 1
ATOM 1493 N N . ILE A 1 185 ? -8.319 -7.977 6.965 1.00 86.56 185 ILE A N 1
ATOM 1494 C CA . ILE A 1 185 ? -6.891 -7.876 7.299 1.00 86.56 185 ILE A CA 1
ATOM 1495 C C . ILE A 1 185 ? -6.701 -7.653 8.816 1.00 86.56 185 ILE A C 1
ATOM 1497 O O . ILE A 1 185 ? -5.991 -8.451 9.422 1.00 86.56 185 ILE A O 1
ATOM 1501 N N . PRO A 1 186 ? -7.345 -6.650 9.458 1.00 87.12 186 PRO A N 1
ATOM 1502 C CA . PRO A 1 186 ? -7.329 -6.511 10.915 1.00 87.12 186 PRO A CA 1
ATOM 1503 C C . PRO A 1 186 ? -7.797 -7.749 11.690 1.00 87.12 186 PRO A C 1
ATOM 1505 O O . PRO A 1 186 ? -7.201 -8.072 12.708 1.00 87.12 186 PRO A O 1
ATOM 1508 N N . VAL A 1 187 ? -8.846 -8.444 11.240 1.00 89.19 187 VAL A N 1
ATOM 1509 C CA . VAL A 1 187 ? -9.361 -9.637 11.936 1.00 89.19 187 VAL A CA 1
ATOM 1510 C C . VAL A 1 187 ? -8.343 -10.776 11.892 1.00 89.19 187 VAL A C 1
ATOM 1512 O O . VAL A 1 187 ? -8.028 -11.347 12.933 1.00 89.19 187 VAL A O 1
ATOM 1515 N N . ILE A 1 188 ? -7.791 -11.075 10.711 1.00 87.38 188 ILE A N 1
ATOM 1516 C CA . ILE A 1 188 ? -6.749 -12.100 10.545 1.00 87.38 188 ILE A CA 1
ATOM 1517 C C . ILE A 1 188 ? -5.542 -11.773 11.419 1.00 87.38 188 ILE A C 1
ATOM 1519 O O . ILE A 1 188 ? -5.012 -12.649 12.096 1.00 87.38 188 ILE A O 1
ATOM 1523 N N . SER A 1 189 ? -5.105 -10.516 11.417 1.00 85.62 189 SER A N 1
ATOM 1524 C CA . SER A 1 189 ? -3.864 -10.136 12.080 1.00 85.62 189 SER A CA 1
ATOM 1525 C C . SER A 1 189 ? -4.003 -10.019 13.598 1.00 85.62 189 SER A C 1
ATOM 1527 O O . SER A 1 189 ? -3.115 -10.451 14.326 1.00 85.62 189 SER A O 1
ATOM 1529 N N . ILE A 1 190 ? -5.106 -9.449 14.093 1.00 86.88 190 ILE A N 1
ATOM 1530 C CA . ILE A 1 190 ? -5.307 -9.171 15.521 1.00 86.88 190 ILE A CA 1
ATOM 1531 C C . ILE A 1 190 ? -5.871 -10.393 16.246 1.00 86.88 190 ILE A C 1
ATOM 1533 O O . ILE A 1 190 ? -5.482 -10.641 17.384 1.00 86.88 190 ILE A O 1
ATOM 1537 N N . GLU A 1 191 ? -6.767 -11.158 15.614 1.00 88.19 191 GLU A N 1
ATOM 1538 C CA . GLU A 1 191 ? -7.321 -12.387 16.206 1.00 88.19 191 GLU A CA 1
ATOM 1539 C C . GLU A 1 191 ? -6.552 -13.653 15.792 1.00 88.19 191 GLU A C 1
ATOM 1541 O O . GLU A 1 191 ? -6.890 -14.740 16.254 1.00 88.19 191 GLU A O 1
ATOM 1546 N N . ASN A 1 192 ? -5.522 -13.533 14.944 1.00 87.00 192 ASN A N 1
ATOM 1547 C CA . ASN A 1 192 ? -4.714 -14.651 14.436 1.00 87.00 192 ASN A CA 1
ATOM 1548 C C . ASN A 1 192 ? -5.557 -15.777 13.799 1.00 87.00 192 ASN A C 1
ATOM 1550 O O . ASN A 1 192 ? -5.275 -16.960 13.997 1.00 87.00 192 ASN A O 1
ATOM 1554 N N . ARG A 1 193 ? -6.605 -15.404 13.054 1.00 86.69 193 ARG A N 1
ATOM 1555 C CA . ARG A 1 193 ? -7.549 -16.332 12.407 1.00 86.69 193 ARG A CA 1
ATOM 1556 C C . ARG A 1 193 ? -7.192 -16.594 10.949 1.00 86.69 193 ARG A C 1
ATOM 1558 O O . ARG A 1 193 ? -6.702 -15.697 10.269 1.00 86.69 193 ARG A O 1
ATOM 1565 N N . ASP A 1 194 ? -7.542 -17.779 10.463 1.00 89.94 194 ASP A N 1
ATOM 1566 C CA . ASP A 1 194 ? -7.465 -18.115 9.039 1.00 89.94 194 ASP A CA 1
ATOM 1567 C C . ASP A 1 194 ? -8.547 -17.369 8.237 1.00 89.94 194 ASP A C 1
ATOM 1569 O O . ASP A 1 194 ? -9.544 -16.889 8.791 1.00 89.94 194 ASP A O 1
ATOM 1573 N N . LEU A 1 195 ? -8.399 -17.297 6.909 1.00 86.62 195 LEU A N 1
ATOM 1574 C CA . LEU A 1 195 ? -9.311 -16.542 6.039 1.00 86.62 195 LEU A CA 1
ATOM 1575 C C . LEU A 1 195 ? -10.792 -16.901 6.226 1.00 86.62 195 LEU A C 1
ATOM 1577 O O . LEU A 1 195 ? -11.642 -16.012 6.277 1.00 86.62 195 LEU A O 1
ATOM 1581 N N . LYS A 1 196 ? -11.115 -18.195 6.315 1.00 88.12 196 LYS A N 1
ATOM 1582 C CA . LYS A 1 196 ? -12.502 -18.666 6.452 1.00 88.12 196 LYS A CA 1
ATOM 1583 C C . LYS A 1 196 ? -13.117 -18.206 7.775 1.00 88.12 196 LYS A C 1
ATOM 1585 O O . LYS A 1 196 ? -14.229 -17.680 7.783 1.00 88.12 196 LYS A O 1
ATOM 1590 N N . ASP A 1 197 ? -12.367 -18.356 8.858 1.00 90.31 197 ASP A N 1
ATOM 1591 C CA . ASP A 1 197 ? -12.801 -17.982 10.201 1.00 90.31 197 ASP A CA 1
ATOM 1592 C C . ASP A 1 197 ? -12.907 -16.461 10.338 1.00 90.31 197 ASP A C 1
ATOM 1594 O O . ASP A 1 197 ? -13.816 -15.957 10.992 1.00 90.31 197 ASP A O 1
ATOM 1598 N N . ALA A 1 198 ? -12.021 -15.711 9.675 1.00 89.12 198 ALA A N 1
ATOM 1599 C CA . ALA A 1 198 ? -12.085 -14.256 9.622 1.00 89.12 198 ALA A CA 1
ATOM 1600 C C . ALA A 1 198 ? -13.327 -13.751 8.870 1.00 89.12 198 ALA A C 1
ATOM 1602 O O . ALA A 1 198 ? -13.954 -12.791 9.316 1.00 89.12 198 ALA A O 1
ATOM 1603 N N . VAL A 1 199 ? -13.719 -14.398 7.763 1.00 88.06 199 VAL A N 1
ATOM 1604 C CA . VAL A 1 199 ? -14.983 -14.082 7.069 1.00 88.06 199 VAL A CA 1
ATOM 1605 C C . VAL A 1 199 ? -16.170 -14.344 7.989 1.00 88.06 199 VAL A C 1
ATOM 1607 O O . VAL A 1 199 ? -16.979 -13.445 8.190 1.00 88.06 199 VAL A O 1
ATOM 1610 N N . GLN A 1 200 ? -16.229 -15.527 8.607 1.00 90.88 200 GLN A N 1
ATOM 1611 C CA . GLN A 1 200 ? -17.313 -15.878 9.526 1.00 90.88 200 GLN A CA 1
ATOM 1612 C C . GLN A 1 200 ? -17.401 -14.899 10.704 1.00 90.88 200 GLN A C 1
ATOM 1614 O O . GLN A 1 200 ? -18.492 -14.510 11.114 1.00 90.88 200 GLN A O 1
ATOM 1619 N N . ARG A 1 201 ? -16.253 -14.462 11.227 1.00 90.50 201 ARG A N 1
ATOM 1620 C CA . ARG A 1 201 ? -16.186 -13.463 12.290 1.00 90.50 201 ARG A CA 1
ATOM 1621 C C . ARG A 1 201 ? -16.738 -12.109 11.844 1.00 90.50 201 ARG A C 1
ATOM 1623 O O . ARG A 1 201 ? -17.473 -11.482 12.597 1.00 90.50 201 ARG A O 1
ATOM 1630 N N . ILE A 1 202 ? -16.418 -11.657 10.633 1.00 88.56 202 ILE A N 1
ATOM 1631 C CA . ILE A 1 202 ? -16.974 -10.411 10.086 1.00 88.56 202 ILE A CA 1
ATOM 1632 C C . ILE A 1 202 ? -18.488 -10.528 9.894 1.00 88.56 202 ILE A C 1
ATOM 1634 O O . ILE A 1 202 ? -19.198 -9.583 10.231 1.00 88.56 202 ILE A O 1
ATOM 1638 N N . ASP A 1 203 ? -18.976 -11.665 9.397 1.00 87.50 203 ASP A N 1
ATOM 1639 C CA . ASP A 1 203 ? -20.411 -11.906 9.224 1.00 87.50 203 ASP A CA 1
ATOM 1640 C C . ASP A 1 203 ? -21.139 -11.823 10.574 1.00 87.50 203 ASP A C 1
ATOM 1642 O O . ASP A 1 203 ? -22.098 -11.066 10.699 1.00 87.50 203 ASP A O 1
ATOM 1646 N N . GLN A 1 204 ? -20.595 -12.451 11.624 1.00 89.62 204 GLN A N 1
ATOM 1647 C CA . GLN A 1 204 ? -21.102 -12.302 12.994 1.00 89.62 204 GLN A CA 1
ATOM 1648 C C . GLN A 1 204 ? -21.121 -10.837 13.450 1.00 89.62 204 GLN A C 1
ATOM 1650 O O . GLN A 1 204 ? -22.125 -10.365 13.968 1.00 89.62 204 GLN A O 1
ATOM 1655 N N . MET A 1 205 ? -20.051 -10.070 13.207 1.00 88.75 205 MET A N 1
ATOM 1656 C CA . MET A 1 205 ? -20.011 -8.650 13.588 1.00 88.75 205 MET A CA 1
ATOM 1657 C C . MET A 1 205 ? -21.069 -7.798 12.869 1.00 88.75 205 MET A C 1
ATOM 1659 O O . MET A 1 205 ? -21.516 -6.779 13.410 1.00 88.75 205 MET A O 1
ATOM 1663 N N . ILE A 1 206 ? -21.435 -8.178 11.642 1.00 85.56 206 ILE A N 1
ATOM 1664 C CA . ILE A 1 206 ? -22.494 -7.531 10.863 1.00 85.56 206 ILE A CA 1
ATOM 1665 C C . ILE A 1 206 ? -23.863 -7.929 11.420 1.00 85.56 206 ILE A C 1
ATOM 1667 O O . ILE A 1 206 ? -24.667 -7.035 11.693 1.00 85.56 206 ILE A O 1
ATOM 1671 N N . ASP A 1 207 ? -24.101 -9.224 11.634 1.00 87.12 207 ASP A N 1
ATOM 1672 C CA . ASP A 1 207 ? -25.357 -9.769 12.164 1.00 87.12 207 ASP A CA 1
ATOM 1673 C C . ASP A 1 207 ? -25.659 -9.221 13.566 1.00 87.12 207 ASP A C 1
ATOM 1675 O O . ASP A 1 207 ? -26.771 -8.773 13.857 1.00 87.12 207 ASP A O 1
ATOM 1679 N N . ASP A 1 208 ? -24.629 -9.108 14.401 1.00 88.19 208 ASP A N 1
ATOM 1680 C CA . ASP A 1 208 ? -24.712 -8.524 15.737 1.00 88.19 208 ASP A CA 1
ATOM 1681 C C . ASP A 1 208 ? -24.773 -6.987 15.708 1.00 88.19 208 ASP A C 1
ATOM 1683 O O . ASP A 1 208 ? -24.853 -6.336 16.752 1.00 88.19 208 ASP A O 1
ATOM 1687 N N . HIS A 1 209 ? -24.758 -6.347 14.536 1.00 86.94 209 HIS A N 1
ATOM 1688 C CA . HIS A 1 209 ? -24.791 -4.889 14.387 1.00 86.94 209 HIS A CA 1
ATOM 1689 C C . HIS A 1 209 ? -23.696 -4.179 15.210 1.00 86.94 209 HIS A C 1
ATOM 1691 O O . HIS A 1 209 ? -23.921 -3.098 15.774 1.00 86.94 209 HIS A O 1
ATOM 1697 N N . LEU A 1 210 ? -22.509 -4.786 15.330 1.00 84.25 210 LEU A N 1
ATOM 1698 C CA . LEU A 1 210 ? -21.371 -4.195 16.047 1.00 84.25 210 LEU A CA 1
ATOM 1699 C C . LEU A 1 210 ? -20.817 -2.980 15.290 1.00 84.25 210 LEU A C 1
ATOM 1701 O O . LEU A 1 210 ? -20.352 -2.008 15.888 1.00 84.25 210 LEU A O 1
ATOM 1705 N N . LEU A 1 211 ? -20.957 -2.984 13.964 1.00 76.44 211 LEU A N 1
ATOM 1706 C CA . LEU A 1 211 ? -20.624 -1.864 13.093 1.00 76.44 211 LEU A CA 1
ATOM 1707 C C . LEU A 1 211 ? -21.836 -0.937 12.930 1.00 76.44 211 LEU A C 1
ATOM 1709 O O . LEU A 1 211 ? -22.581 -1.019 11.958 1.00 76.44 211 LEU A O 1
ATOM 1713 N N . ARG A 1 212 ? -22.013 0.020 13.851 1.00 67.25 212 ARG A N 1
ATOM 1714 C CA . ARG A 1 212 ? -23.015 1.101 13.682 1.00 67.25 212 ARG A CA 1
ATOM 1715 C C . ARG A 1 212 ? -22.718 2.037 12.500 1.00 67.25 212 ARG A C 1
ATOM 1717 O O . ARG A 1 212 ? -23.551 2.872 12.155 1.00 67.25 212 ARG A O 1
ATOM 1724 N N . PHE A 1 213 ? -21.540 1.919 11.889 1.00 66.31 213 PHE A N 1
ATOM 1725 C CA . PHE A 1 213 ? -21.070 2.793 10.823 1.00 66.31 213 PHE A CA 1
ATOM 1726 C C . PHE A 1 213 ? -20.792 1.999 9.561 1.00 66.31 213 PHE A C 1
ATOM 1728 O O . PHE A 1 213 ? -20.105 0.981 9.592 1.00 66.31 213 PHE A O 1
ATOM 1735 N N . GLN A 1 214 ? -21.266 2.518 8.428 1.00 67.12 214 GLN A N 1
ATOM 1736 C CA . GLN A 1 214 ? -20.819 2.016 7.139 1.00 67.12 214 GLN A CA 1
ATOM 1737 C C . GLN A 1 214 ? -19.304 2.263 7.016 1.00 67.12 214 GLN A C 1
ATOM 1739 O O . GLN A 1 214 ? -18.880 3.416 7.169 1.00 67.12 214 GLN A O 1
ATOM 1744 N N . PRO A 1 215 ? -18.496 1.243 6.666 1.00 61.56 215 PRO A N 1
ATOM 1745 C CA . PRO A 1 215 ? -17.050 1.375 6.447 1.00 61.56 215 PRO A CA 1
ATOM 1746 C C . PRO A 1 215 ? -16.642 2.467 5.437 1.00 61.56 215 PRO A C 1
ATOM 1748 O O . PRO A 1 215 ? -15.477 2.823 5.341 1.00 61.56 215 PRO A O 1
ATOM 1751 N N . GLY A 1 216 ? -17.591 3.037 4.683 1.00 62.84 216 GLY A N 1
ATOM 1752 C CA . GLY A 1 216 ? -17.378 4.151 3.754 1.00 62.84 216 GLY A CA 1
ATOM 1753 C C . GLY A 1 216 ? -17.628 5.560 4.314 1.00 62.84 216 GLY A C 1
ATOM 1754 O O . GLY A 1 216 ? -17.648 6.512 3.525 1.00 62.84 216 GLY A O 1
ATOM 1755 N N . LEU A 1 217 ? -17.860 5.733 5.624 1.00 70.56 217 LEU A N 1
ATOM 1756 C CA . LEU A 1 217 ? -18.166 7.053 6.202 1.00 70.56 217 LEU A CA 1
ATOM 1757 C C . LEU A 1 217 ? -17.016 8.048 5.988 1.00 70.56 217 LEU A C 1
ATOM 1759 O O . LEU A 1 217 ? -17.240 9.193 5.581 1.00 70.56 217 LEU A O 1
ATOM 1763 N N . VAL A 1 218 ? -15.780 7.585 6.174 1.00 79.12 218 VAL A N 1
ATOM 1764 C CA . VAL A 1 218 ? -14.573 8.333 5.825 1.00 79.12 218 VAL A CA 1
ATOM 1765 C C . VAL A 1 218 ? -14.012 7.720 4.548 1.00 79.12 218 VAL A C 1
ATOM 1767 O O . VAL A 1 218 ? -13.606 6.564 4.531 1.00 79.12 218 VAL A O 1
ATOM 1770 N N . LYS A 1 219 ? -13.977 8.486 3.453 1.00 86.94 219 LYS A N 1
ATOM 1771 C CA . LYS A 1 219 ? -13.526 7.993 2.138 1.00 86.94 219 LYS A CA 1
ATOM 1772 C C . LYS A 1 219 ? -11.993 7.864 2.047 1.00 86.94 219 LYS A C 1
ATOM 1774 O O . LYS A 1 219 ? -11.401 8.305 1.062 1.00 86.94 219 LYS A O 1
ATOM 1779 N N . VAL A 1 220 ? -11.352 7.281 3.064 1.00 88.88 220 VAL A N 1
ATOM 1780 C CA . VAL A 1 220 ? -9.893 7.080 3.126 1.00 88.88 220 VAL A CA 1
ATOM 1781 C C . VAL A 1 220 ? -9.429 6.202 1.971 1.00 88.88 220 VAL A C 1
ATOM 1783 O O . VAL A 1 220 ? -8.454 6.547 1.310 1.00 88.88 220 VAL A O 1
ATOM 1786 N N . ASP A 1 221 ? -10.172 5.139 1.648 1.00 87.44 221 ASP A N 1
ATOM 1787 C CA . ASP A 1 221 ? -9.835 4.258 0.526 1.00 87.44 221 ASP A CA 1
ATOM 1788 C C . ASP A 1 221 ? -9.790 5.014 -0.807 1.00 87.44 221 ASP A C 1
ATOM 1790 O O . ASP A 1 221 ? -8.886 4.790 -1.611 1.00 87.44 221 ASP A O 1
ATOM 1794 N N . LEU A 1 222 ? -10.725 5.944 -1.035 1.00 88.00 222 LEU A N 1
ATOM 1795 C CA . LEU A 1 222 ? -10.768 6.750 -2.257 1.00 88.00 222 LEU A CA 1
ATOM 1796 C C . LEU A 1 222 ? -9.582 7.709 -2.320 1.00 88.00 222 LEU A C 1
ATOM 1798 O O . LEU A 1 222 ? -8.913 7.767 -3.346 1.00 88.00 222 LEU A O 1
ATOM 1802 N N . VAL A 1 223 ? -9.309 8.438 -1.233 1.00 92.19 223 VAL A N 1
ATOM 1803 C CA . VAL A 1 223 ? -8.193 9.396 -1.185 1.00 92.19 223 VAL A CA 1
ATOM 1804 C C . VAL A 1 223 ? -6.855 8.670 -1.337 1.00 92.19 223 VAL A C 1
ATOM 1806 O O . VAL A 1 223 ? -6.042 9.074 -2.163 1.00 92.19 223 VAL A O 1
ATOM 1809 N N . GLY A 1 224 ? -6.656 7.563 -0.616 1.00 92.12 224 GLY A N 1
ATOM 1810 C CA . GLY A 1 224 ? -5.460 6.726 -0.721 1.00 92.12 224 GLY A CA 1
ATOM 1811 C C . GLY A 1 224 ? -5.249 6.189 -2.134 1.00 92.12 224 GLY A C 1
ATOM 1812 O O . GLY A 1 224 ? -4.158 6.318 -2.682 1.00 92.12 224 GLY A O 1
ATOM 1813 N N . SER A 1 225 ? -6.312 5.673 -2.764 1.00 90.50 225 SER A N 1
ATOM 1814 C CA . SER A 1 225 ? -6.247 5.213 -4.158 1.00 90.50 225 SER A CA 1
ATOM 1815 C C . SER A 1 225 ? -5.910 6.355 -5.112 1.00 90.50 225 SER A C 1
ATOM 1817 O O . SER A 1 225 ? -5.061 6.191 -5.976 1.00 90.50 225 SER A O 1
ATOM 1819 N N . LEU A 1 226 ? -6.557 7.513 -4.966 1.00 93.50 226 LEU A N 1
ATOM 1820 C CA . LEU A 1 226 ? -6.350 8.655 -5.853 1.00 93.50 226 LEU A CA 1
ATOM 1821 C C . LEU A 1 226 ? -4.898 9.142 -5.805 1.00 93.50 226 LEU A C 1
ATOM 1823 O O . LEU A 1 226 ? -4.285 9.328 -6.851 1.00 93.50 226 LEU A O 1
ATOM 1827 N N . VAL A 1 227 ? -4.337 9.296 -4.603 1.00 95.19 227 VAL A N 1
ATOM 1828 C CA . VAL A 1 227 ? -2.934 9.698 -4.420 1.00 95.19 227 VAL A CA 1
ATOM 1829 C C . VAL A 1 227 ? -1.986 8.656 -5.016 1.00 95.19 227 VAL A C 1
ATOM 1831 O O . VAL A 1 227 ? -1.057 9.024 -5.731 1.00 95.19 227 VAL A O 1
ATOM 1834 N N . GLN A 1 228 ? -2.248 7.365 -4.788 1.00 95.56 228 GLN A N 1
ATOM 1835 C CA . GLN A 1 228 ? -1.467 6.270 -5.368 1.00 95.56 228 GLN A CA 1
ATOM 1836 C C . GLN A 1 228 ? -1.470 6.315 -6.905 1.00 95.56 228 GLN A C 1
ATOM 1838 O O . GLN A 1 228 ? -0.409 6.231 -7.518 1.00 95.56 228 GLN A O 1
ATOM 1843 N N . TRP A 1 229 ? -2.639 6.488 -7.529 1.00 94.75 229 TRP A N 1
ATOM 1844 C CA . TRP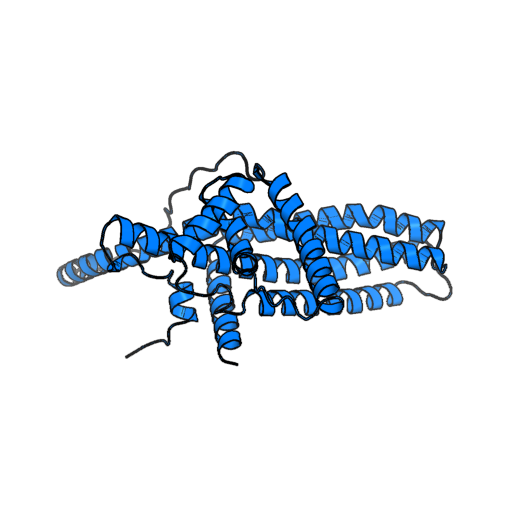 A 1 229 ? -2.765 6.586 -8.986 1.00 94.75 229 TRP A CA 1
ATOM 1845 C C . TRP A 1 229 ? -2.045 7.811 -9.547 1.00 94.75 229 TRP A C 1
ATOM 1847 O O . TRP A 1 229 ? -1.310 7.681 -10.521 1.00 94.75 229 TRP A O 1
ATOM 1857 N N . ILE A 1 230 ? -2.209 8.981 -8.924 1.00 97.50 230 ILE A N 1
ATOM 1858 C CA . ILE A 1 230 ? -1.539 10.217 -9.352 1.00 97.50 230 ILE A CA 1
ATOM 1859 C C . ILE A 1 230 ? -0.018 10.046 -9.300 1.00 97.50 230 ILE A C 1
ATOM 1861 O O . ILE A 1 230 ? 0.657 10.326 -10.287 1.00 97.50 230 ILE A O 1
ATOM 1865 N N . LEU A 1 231 ? 0.521 9.541 -8.186 1.00 97.81 231 LEU A N 1
ATOM 1866 C CA . LEU A 1 231 ? 1.959 9.299 -8.051 1.00 97.81 231 LEU A CA 1
ATOM 1867 C C . LEU A 1 231 ? 2.460 8.263 -9.060 1.00 97.81 231 LEU A C 1
ATOM 1869 O O . LEU A 1 231 ? 3.522 8.461 -9.639 1.00 97.81 231 LEU A O 1
ATOM 1873 N N . CYS A 1 232 ? 1.690 7.204 -9.320 1.00 96.19 232 CYS A N 1
ATOM 1874 C CA . CYS A 1 232 ? 2.020 6.207 -10.335 1.00 96.19 232 CYS A CA 1
ATOM 1875 C C . CYS A 1 232 ? 2.120 6.834 -11.736 1.00 96.19 232 CYS A C 1
ATOM 1877 O O . CYS A 1 232 ? 3.145 6.687 -12.398 1.00 96.19 232 CYS A O 1
ATOM 1879 N N . PHE A 1 233 ? 1.105 7.593 -12.168 1.00 97.00 233 PHE A N 1
ATOM 1880 C CA . PHE A 1 233 ? 1.114 8.252 -13.478 1.00 97.00 233 PHE A CA 1
ATOM 1881 C C . PHE A 1 233 ? 2.249 9.269 -13.613 1.00 97.00 233 PHE A C 1
ATOM 1883 O O . PHE A 1 233 ? 2.933 9.280 -14.634 1.00 97.00 233 PHE A O 1
ATOM 1890 N N . ILE A 1 234 ? 2.479 10.087 -12.581 1.00 98.31 234 ILE A N 1
ATOM 1891 C CA . ILE A 1 234 ? 3.588 11.049 -12.553 1.00 98.31 234 ILE A CA 1
ATOM 1892 C C . ILE A 1 234 ? 4.929 10.315 -12.644 1.00 98.31 234 ILE A C 1
ATOM 1894 O O . ILE A 1 234 ? 5.771 10.681 -13.460 1.00 98.31 234 ILE A O 1
ATOM 1898 N N . GLY A 1 235 ? 5.113 9.254 -11.858 1.00 97.81 235 GLY A N 1
ATOM 1899 C CA . GLY A 1 235 ? 6.330 8.449 -11.862 1.00 97.81 235 GLY A CA 1
ATOM 1900 C C . GLY A 1 235 ? 6.618 7.829 -13.225 1.00 97.81 235 GLY A C 1
ATOM 1901 O O . GLY A 1 235 ? 7.731 7.963 -13.723 1.00 97.81 235 GLY A O 1
ATOM 1902 N N . ILE A 1 236 ? 5.612 7.208 -13.851 1.00 96.94 236 ILE A N 1
ATOM 1903 C CA . ILE A 1 236 ? 5.720 6.625 -15.198 1.00 96.94 236 ILE A CA 1
ATOM 1904 C C . ILE A 1 236 ? 6.074 7.699 -16.226 1.00 96.94 236 ILE A C 1
ATOM 1906 O O . ILE A 1 236 ? 6.993 7.502 -17.016 1.00 96.94 236 ILE A O 1
ATOM 1910 N N . PHE A 1 237 ? 5.387 8.843 -16.199 1.00 97.81 237 PHE A N 1
ATOM 1911 C CA . PHE A 1 237 ? 5.628 9.928 -17.146 1.00 97.81 237 PHE A CA 1
ATOM 1912 C C . PHE A 1 237 ? 7.049 10.497 -17.024 1.00 97.81 237 PHE A C 1
ATOM 1914 O O . PHE A 1 237 ? 7.758 10.614 -18.026 1.00 97.81 237 PHE A O 1
ATOM 1921 N N . ILE A 1 238 ? 7.494 10.804 -15.801 1.00 98.31 238 ILE A N 1
ATOM 1922 C CA . ILE A 1 238 ? 8.840 11.335 -15.549 1.00 98.31 238 ILE A CA 1
ATOM 1923 C C . ILE A 1 238 ? 9.897 10.282 -15.885 1.00 98.31 238 ILE A C 1
ATOM 1925 O O . ILE A 1 238 ? 10.852 10.587 -16.594 1.00 98.31 238 ILE A O 1
ATOM 1929 N N . GLY A 1 239 ? 9.729 9.043 -15.420 1.00 97.50 239 GLY A N 1
ATOM 1930 C CA . GLY A 1 239 ? 10.696 7.973 -15.653 1.00 97.50 239 GLY A CA 1
ATOM 1931 C C . GLY A 1 239 ? 10.868 7.643 -17.134 1.00 97.50 239 GLY A C 1
ATOM 1932 O O . GLY A 1 239 ? 11.997 7.482 -17.588 1.00 97.50 239 GLY A O 1
ATOM 1933 N N . LEU A 1 240 ? 9.776 7.624 -17.906 1.00 95.94 240 LEU A N 1
ATOM 1934 C CA . LEU A 1 240 ? 9.825 7.431 -19.356 1.00 95.94 240 LEU A CA 1
ATOM 1935 C C . LEU A 1 240 ? 10.490 8.619 -20.061 1.00 95.94 240 LEU A C 1
ATOM 1937 O O . LEU A 1 240 ? 11.321 8.411 -20.939 1.00 95.94 240 LEU A O 1
ATOM 1941 N N . THR A 1 241 ? 10.183 9.852 -19.647 1.00 96.44 241 THR A N 1
ATOM 1942 C CA . THR A 1 241 ? 10.829 11.056 -20.196 1.00 96.44 241 THR A CA 1
ATOM 1943 C C . THR A 1 241 ? 12.339 11.024 -19.963 1.00 96.44 241 THR A C 1
ATOM 1945 O O . THR A 1 241 ? 13.109 11.253 -20.890 1.00 96.44 241 THR A O 1
ATOM 1948 N N . VAL A 1 242 ? 12.780 10.687 -18.747 1.00 96.62 242 VAL A N 1
ATOM 1949 C CA . VAL A 1 242 ? 14.207 10.575 -18.413 1.00 96.62 242 VAL A CA 1
ATOM 1950 C C . VAL A 1 242 ? 14.872 9.427 -19.169 1.00 96.62 242 VAL A C 1
ATOM 1952 O O . VAL A 1 242 ? 15.972 9.612 -19.681 1.00 96.62 242 VAL A O 1
ATOM 1955 N N . ALA A 1 243 ? 14.210 8.273 -19.296 1.00 94.62 243 ALA A N 1
ATOM 1956 C CA . ALA A 1 243 ? 14.734 7.162 -20.083 1.00 94.62 243 ALA A CA 1
ATOM 1957 C C . ALA A 1 243 ? 14.980 7.587 -21.540 1.00 94.62 243 ALA A C 1
ATOM 1959 O O . ALA A 1 243 ? 16.089 7.408 -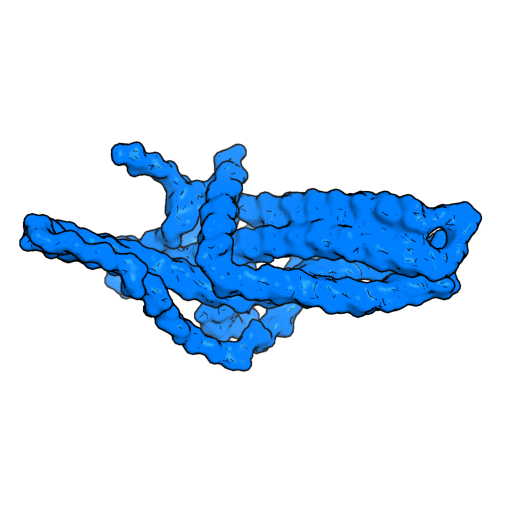22.027 1.00 94.62 243 ALA A O 1
ATOM 1960 N N . ILE A 1 244 ? 14.003 8.238 -22.186 1.00 92.81 244 ILE A N 1
ATOM 1961 C CA . ILE A 1 244 ? 14.133 8.738 -23.567 1.00 92.81 244 ILE A CA 1
ATOM 1962 C C . ILE A 1 244 ? 15.230 9.801 -23.692 1.00 92.81 244 ILE A C 1
ATOM 1964 O O . ILE A 1 244 ? 15.937 9.822 -24.689 1.00 92.81 244 ILE A O 1
ATOM 1968 N N . LEU A 1 245 ? 15.399 10.680 -22.701 1.00 93.94 245 LEU A N 1
ATOM 1969 C CA . LEU A 1 245 ? 16.461 11.693 -22.731 1.00 93.94 245 LEU A CA 1
ATOM 1970 C C . LEU A 1 245 ? 17.867 11.084 -22.649 1.00 93.94 245 LEU A C 1
ATOM 1972 O O . LEU A 1 245 ? 18.805 11.651 -23.201 1.00 93.94 245 LEU A O 1
ATOM 1976 N N . ILE A 1 246 ? 18.019 9.957 -21.951 1.00 93.81 246 ILE A N 1
ATOM 1977 C CA . ILE A 1 246 ? 19.294 9.237 -21.843 1.00 93.81 246 ILE A CA 1
ATOM 1978 C C . ILE A 1 246 ? 19.551 8.404 -23.102 1.00 93.81 246 ILE A C 1
ATOM 1980 O O . ILE A 1 246 ? 20.689 8.290 -23.554 1.00 93.81 246 ILE A O 1
ATOM 1984 N N . THR A 1 247 ? 18.504 7.798 -23.659 1.00 91.25 247 THR A N 1
ATOM 1985 C CA . THR A 1 247 ? 18.609 6.925 -24.824 1.00 91.25 247 THR A CA 1
ATOM 1986 C C . THR A 1 247 ? 18.411 7.728 -26.100 1.00 91.25 247 THR A C 1
ATOM 1988 O O . THR A 1 247 ? 17.274 8.045 -26.431 1.00 91.25 247 THR A O 1
ATOM 1991 N N . ASP A 1 248 ? 19.474 8.025 -26.850 1.00 83.44 248 ASP A N 1
ATOM 1992 C CA . ASP A 1 248 ? 19.308 8.588 -28.195 1.00 83.44 248 ASP A CA 1
ATOM 1993 C C . ASP A 1 248 ? 18.482 7.601 -29.052 1.00 83.44 248 ASP A C 1
ATOM 1995 O O . ASP A 1 248 ? 18.945 6.485 -29.322 1.00 83.44 248 ASP A O 1
ATOM 1999 N N . PRO A 1 249 ? 17.247 7.956 -29.460 1.00 75.44 249 PRO A N 1
ATOM 2000 C CA . PRO A 1 249 ? 16.374 7.035 -30.177 1.00 75.44 249 PRO A CA 1
ATOM 2001 C C . PRO A 1 249 ? 16.846 6.774 -31.615 1.00 75.44 249 PRO A C 1
ATOM 2003 O O . PRO A 1 249 ? 16.328 5.865 -32.264 1.00 75.44 249 PRO A O 1
ATOM 2006 N N . ILE A 1 250 ? 17.799 7.563 -32.127 1.00 77.00 250 ILE A N 1
ATOM 2007 C CA . ILE A 1 250 ? 18.231 7.543 -33.529 1.00 77.00 250 ILE A CA 1
ATOM 2008 C C . ILE A 1 250 ? 19.434 6.608 -33.731 1.00 77.00 250 ILE A C 1
ATOM 2010 O O . ILE A 1 250 ? 19.533 5.961 -34.774 1.00 77.00 250 ILE A O 1
ATOM 2014 N N . ALA A 1 251 ? 20.312 6.473 -32.731 1.00 70.12 251 ALA A N 1
ATOM 2015 C CA . ALA A 1 251 ? 21.480 5.588 -32.773 1.00 70.12 251 ALA A CA 1
ATOM 2016 C C . ALA A 1 251 ? 21.635 4.787 -31.463 1.00 70.12 251 ALA A C 1
ATOM 2018 O O . ALA A 1 251 ? 22.553 5.043 -30.681 1.00 70.12 251 ALA A O 1
ATOM 2019 N N . PRO A 1 252 ? 20.736 3.823 -31.190 1.00 70.75 252 PRO A N 1
ATOM 2020 C CA . PRO A 1 252 ? 20.686 3.167 -29.893 1.00 70.75 252 PRO A CA 1
ATOM 2021 C C . PRO A 1 252 ? 21.854 2.190 -29.708 1.00 70.75 252 PRO A C 1
ATOM 2023 O O . PRO A 1 252 ? 21.831 1.067 -30.212 1.00 70.75 252 PRO A O 1
ATOM 2026 N N . ASP A 1 253 ? 22.855 2.595 -28.929 1.00 88.94 253 ASP A N 1
ATOM 2027 C CA . ASP A 1 253 ? 23.754 1.648 -28.268 1.00 88.94 253 ASP A CA 1
ATOM 2028 C C . ASP A 1 253 ? 22.923 0.793 -27.283 1.00 88.94 253 ASP A C 1
ATOM 2030 O O . ASP A 1 253 ? 22.277 1.355 -26.386 1.00 88.94 253 ASP A O 1
ATOM 2034 N N . PRO A 1 254 ? 22.917 -0.551 -27.411 1.00 87.50 254 PRO A N 1
ATOM 2035 C CA . PRO A 1 254 ? 22.206 -1.443 -26.497 1.00 87.50 254 PRO A CA 1
ATOM 2036 C C . PRO A 1 254 ? 22.511 -1.193 -25.015 1.00 87.50 254 PRO A C 1
ATOM 2038 O O . PRO A 1 254 ? 21.621 -1.334 -24.176 1.00 87.50 254 PRO A O 1
ATOM 2041 N N . TRP A 1 255 ? 23.737 -0.792 -24.669 1.00 90.19 255 TRP A N 1
ATOM 2042 C CA . TRP A 1 255 ? 24.101 -0.519 -23.278 1.00 90.19 255 TRP A CA 1
ATOM 2043 C C . TRP A 1 255 ? 23.499 0.784 -22.756 1.00 90.19 255 TRP A C 1
ATOM 2045 O O . TRP A 1 255 ? 23.020 0.816 -21.620 1.00 90.19 255 TRP A O 1
ATOM 2055 N N . LEU A 1 256 ? 23.444 1.834 -23.584 1.00 92.12 256 LEU A N 1
ATOM 2056 C CA . LEU A 1 256 ? 22.755 3.082 -23.238 1.00 92.12 256 LEU A CA 1
ATOM 2057 C C . LEU A 1 256 ? 21.252 2.856 -23.060 1.00 92.12 256 LEU A C 1
ATOM 2059 O O . LEU A 1 256 ? 20.666 3.411 -22.133 1.00 92.12 256 LEU A O 1
ATOM 2063 N N . LEU A 1 257 ? 20.643 1.991 -23.880 1.00 91.06 257 LEU A N 1
ATOM 2064 C CA . LEU A 1 257 ? 19.245 1.577 -23.719 1.00 91.06 257 LEU A CA 1
ATOM 2065 C C . LEU A 1 257 ? 18.986 0.921 -22.357 1.00 91.06 257 LEU A C 1
ATOM 2067 O O . LEU A 1 257 ? 18.042 1.296 -21.660 1.00 91.06 257 LEU A O 1
ATOM 2071 N N . ILE A 1 258 ? 19.831 -0.034 -21.960 1.00 92.62 258 ILE A N 1
ATOM 2072 C CA . ILE A 1 258 ? 19.711 -0.722 -20.666 1.00 92.62 258 ILE A CA 1
ATOM 2073 C C . ILE A 1 258 ? 19.932 0.258 -19.505 1.00 92.62 258 ILE A C 1
ATOM 2075 O O . ILE A 1 258 ? 19.199 0.210 -18.514 1.00 92.62 258 ILE A O 1
ATOM 2079 N N . LEU A 1 259 ? 20.897 1.176 -19.627 1.00 94.75 259 LEU A N 1
ATOM 2080 C CA . LEU A 1 259 ? 21.166 2.203 -18.618 1.00 94.75 259 LEU A CA 1
ATOM 2081 C C . LEU A 1 259 ? 19.977 3.158 -18.467 1.00 94.75 259 LEU A C 1
ATOM 2083 O O . LEU A 1 259 ? 19.501 3.369 -17.350 1.00 94.75 259 LEU A O 1
ATOM 2087 N N . GLY A 1 260 ? 19.467 3.701 -19.574 1.00 95.25 260 GLY A N 1
ATOM 2088 C CA . GLY A 1 260 ? 18.318 4.606 -19.572 1.00 95.25 260 GLY A CA 1
ATOM 2089 C C . GLY A 1 260 ? 17.062 3.944 -19.011 1.00 95.25 260 GLY A C 1
ATOM 2090 O O . GLY A 1 260 ? 16.366 4.544 -18.190 1.00 95.25 260 GLY A O 1
ATOM 2091 N N . LEU A 1 261 ? 16.824 2.674 -19.361 1.00 95.31 261 LEU A N 1
ATOM 2092 C CA . LEU A 1 261 ? 15.766 1.861 -18.764 1.00 95.31 261 LEU A CA 1
ATOM 2093 C C . LEU A 1 261 ? 15.950 1.728 -17.246 1.00 95.31 261 LEU A C 1
ATOM 2095 O O . LEU A 1 261 ? 15.000 1.951 -16.500 1.00 95.31 261 LEU A O 1
ATOM 2099 N N . GLY A 1 262 ? 17.158 1.395 -16.783 1.00 96.69 262 GLY A N 1
ATOM 2100 C CA . GLY A 1 262 ? 17.457 1.237 -15.359 1.00 96.69 262 GLY A CA 1
ATOM 2101 C C . GLY A 1 262 ? 17.210 2.515 -14.559 1.00 96.69 262 GLY A C 1
ATOM 2102 O O . GLY A 1 262 ? 16.527 2.483 -13.535 1.00 96.69 262 GLY A O 1
ATOM 2103 N N . VAL A 1 263 ? 17.691 3.658 -15.057 1.00 97.94 263 VAL A N 1
ATOM 2104 C CA . VAL A 1 263 ? 17.470 4.970 -14.424 1.00 97.94 263 VAL A CA 1
ATOM 2105 C C . VAL A 1 263 ? 15.984 5.337 -14.424 1.00 97.94 263 VAL A C 1
ATOM 2107 O O . VAL A 1 263 ? 15.446 5.722 -13.384 1.00 97.94 263 VAL A O 1
ATOM 2110 N N . GLY A 1 264 ? 15.293 5.166 -15.555 1.00 97.81 264 GLY A N 1
ATOM 2111 C CA . GLY A 1 264 ? 13.855 5.415 -15.651 1.00 97.81 264 GLY A CA 1
ATOM 2112 C C . GLY A 1 264 ? 13.051 4.552 -14.675 1.00 97.81 264 GLY A C 1
ATOM 2113 O O . GLY A 1 264 ? 12.181 5.058 -13.966 1.00 97.81 264 GLY A O 1
ATOM 2114 N N . MET A 1 265 ? 13.386 3.265 -14.565 1.00 97.81 265 MET A N 1
ATOM 2115 C CA . MET A 1 265 ? 12.749 2.327 -13.638 1.00 97.81 265 MET A CA 1
ATOM 2116 C C . MET A 1 265 ? 12.974 2.695 -12.168 1.00 97.81 265 MET A C 1
ATOM 2118 O O . MET A 1 265 ? 12.037 2.583 -11.379 1.00 97.81 265 MET A O 1
ATOM 2122 N N . LEU A 1 266 ? 14.163 3.176 -11.790 1.00 98.25 266 LEU A N 1
ATOM 2123 C CA . LEU A 1 266 ? 14.427 3.654 -10.427 1.00 98.25 266 LEU A CA 1
ATOM 2124 C C . LEU A 1 266 ? 13.564 4.868 -10.062 1.00 98.25 266 LEU A C 1
ATOM 2126 O O . LEU A 1 266 ? 13.036 4.944 -8.952 1.00 98.25 266 LEU A O 1
ATOM 2130 N N . ILE A 1 267 ? 13.362 5.792 -11.003 1.00 98.19 267 ILE A N 1
ATOM 2131 C CA . ILE A 1 267 ? 12.467 6.938 -10.800 1.00 98.19 267 ILE A CA 1
ATOM 2132 C C . ILE A 1 267 ? 11.028 6.450 -10.616 1.00 98.19 267 ILE A C 1
ATOM 2134 O O . ILE A 1 267 ? 10.368 6.812 -9.642 1.00 98.19 267 ILE A O 1
ATOM 2138 N N . VAL A 1 268 ? 10.551 5.580 -11.510 1.00 98.12 268 VAL A N 1
ATOM 2139 C CA . VAL A 1 268 ? 9.210 4.980 -11.424 1.00 98.12 268 VAL A CA 1
ATOM 2140 C C . VAL A 1 268 ? 9.006 4.271 -10.082 1.00 98.12 268 VAL A C 1
ATOM 2142 O O . VAL A 1 268 ? 7.989 4.478 -9.418 1.00 98.12 268 VAL A O 1
ATOM 2145 N N . TRP A 1 269 ? 9.992 3.484 -9.648 1.00 97.81 269 TRP A N 1
ATOM 2146 C CA . TRP A 1 269 ? 9.989 2.786 -8.365 1.00 97.81 269 TRP A CA 1
ATOM 2147 C C . TRP A 1 269 ? 9.815 3.733 -7.180 1.00 97.81 269 TRP A C 1
ATOM 2149 O O . TRP A 1 269 ? 8.998 3.448 -6.303 1.00 97.81 269 TRP A O 1
ATOM 2159 N N . LEU A 1 270 ? 10.532 4.860 -7.155 1.00 98.19 270 LEU A N 1
ATOM 2160 C CA . LEU A 1 270 ? 10.458 5.831 -6.063 1.00 98.19 270 LEU A CA 1
ATOM 2161 C C . LEU A 1 270 ? 9.032 6.380 -5.900 1.00 98.19 270 LEU A C 1
ATOM 2163 O O . LEU A 1 270 ? 8.481 6.409 -4.793 1.00 98.19 270 LEU A O 1
ATOM 2167 N N . PHE A 1 271 ? 8.410 6.773 -7.012 1.00 98.25 271 PHE A N 1
ATOM 2168 C CA . PHE A 1 271 ? 7.052 7.317 -7.021 1.00 98.25 271 PHE A CA 1
ATOM 2169 C C . PHE A 1 271 ? 5.998 6.264 -6.667 1.00 98.25 271 PHE A C 1
ATOM 2171 O O . PHE A 1 271 ? 5.138 6.518 -5.819 1.00 98.25 271 PHE A O 1
ATOM 2178 N N . ILE A 1 272 ? 6.073 5.068 -7.261 1.00 96.75 272 ILE A N 1
ATOM 2179 C CA . ILE A 1 272 ? 5.119 3.990 -6.968 1.00 96.75 272 ILE A CA 1
ATOM 2180 C C . ILE A 1 272 ? 5.246 3.536 -5.520 1.00 96.75 272 ILE A C 1
ATOM 2182 O O . ILE A 1 272 ? 4.233 3.368 -4.846 1.00 96.75 272 ILE A O 1
ATOM 2186 N N . THR A 1 273 ? 6.469 3.372 -5.018 1.00 96.62 273 THR A N 1
ATOM 2187 C CA . THR A 1 273 ? 6.705 2.984 -3.626 1.00 96.62 273 THR A CA 1
ATOM 2188 C C . THR A 1 273 ? 6.109 4.013 -2.681 1.00 96.62 273 THR A C 1
ATOM 2190 O O . THR A 1 273 ? 5.386 3.630 -1.769 1.00 96.62 273 THR A O 1
ATOM 2193 N N . SER A 1 274 ? 6.306 5.308 -2.940 1.00 97.19 274 SER A N 1
ATOM 2194 C CA . SER A 1 274 ? 5.713 6.383 -2.136 1.00 97.19 274 SER A CA 1
ATOM 2195 C C . SER A 1 274 ? 4.178 6.352 -2.162 1.00 97.19 274 SER A C 1
ATOM 2197 O O . SER A 1 274 ? 3.532 6.487 -1.122 1.00 97.19 274 SER A O 1
ATOM 2199 N N . GLY A 1 275 ? 3.572 6.121 -3.332 1.00 96.44 275 GLY A N 1
ATOM 2200 C CA . GLY A 1 275 ? 2.117 6.009 -3.471 1.00 96.44 275 GLY A CA 1
ATOM 2201 C C . GLY A 1 275 ? 1.537 4.771 -2.785 1.00 96.44 275 GLY A C 1
ATOM 2202 O O . GLY A 1 275 ? 0.528 4.866 -2.082 1.00 96.44 275 GLY A O 1
ATOM 2203 N N . ASN A 1 276 ? 2.193 3.621 -2.944 1.00 94.88 276 ASN A N 1
ATOM 2204 C CA . ASN A 1 276 ? 1.822 2.370 -2.286 1.00 94.88 276 ASN A CA 1
ATOM 2205 C C . ASN A 1 276 ? 1.958 2.502 -0.771 1.00 94.88 276 ASN A C 1
ATOM 2207 O O . ASN A 1 276 ? 1.039 2.123 -0.052 1.00 94.88 276 ASN A O 1
ATOM 2211 N N . LEU A 1 277 ? 3.047 3.108 -0.294 1.00 95.06 277 LEU A N 1
ATOM 2212 C CA . LEU A 1 277 ? 3.277 3.382 1.117 1.00 95.06 277 LEU A CA 1
ATOM 2213 C C . LEU A 1 277 ? 2.150 4.229 1.704 1.00 95.06 277 LEU A C 1
ATOM 2215 O O . LEU A 1 277 ? 1.536 3.853 2.702 1.00 95.06 277 LEU A O 1
ATOM 2219 N N . PHE A 1 278 ? 1.843 5.348 1.046 1.00 95.38 278 PHE A N 1
ATOM 2220 C CA . PHE A 1 278 ? 0.808 6.265 1.495 1.00 95.38 278 PHE A CA 1
ATOM 2221 C C . PHE A 1 278 ? -0.566 5.589 1.596 1.00 95.38 278 PHE A C 1
ATOM 2223 O O . PHE A 1 278 ? -1.274 5.722 2.601 1.00 95.38 278 PHE A O 1
ATOM 2230 N N . SER A 1 279 ? -0.931 4.852 0.547 1.00 93.44 279 SER A N 1
ATOM 2231 C CA . SER A 1 279 ? -2.203 4.143 0.423 1.00 93.44 279 SER A CA 1
ATOM 2232 C C . SER A 1 279 ? -2.316 2.995 1.428 1.00 93.44 279 SER A C 1
ATOM 2234 O O . SER A 1 279 ? -3.260 2.972 2.220 1.00 93.44 279 SER A O 1
ATOM 2236 N N . ALA A 1 280 ? -1.334 2.090 1.461 1.00 91.75 280 ALA A N 1
ATOM 2237 C CA . ALA A 1 280 ? -1.316 0.940 2.360 1.00 91.75 280 ALA A CA 1
ATOM 2238 C C . ALA A 1 280 ? -1.376 1.384 3.825 1.00 91.75 280 ALA A C 1
ATOM 2240 O O . ALA A 1 280 ? -2.207 0.881 4.582 1.00 91.75 280 ALA A O 1
ATOM 2241 N N . TYR A 1 281 ? -0.577 2.390 4.200 1.00 92.31 281 TYR A N 1
ATOM 2242 C CA . TYR A 1 281 ? -0.567 2.938 5.552 1.00 92.31 281 TYR A CA 1
ATOM 2243 C C . TYR A 1 281 ? -1.926 3.531 5.946 1.00 92.31 281 TYR A C 1
ATOM 2245 O O . TYR A 1 281 ? -2.527 3.102 6.932 1.00 92.31 281 TYR A O 1
ATOM 2253 N N . SER A 1 282 ? -2.453 4.467 5.147 1.00 92.94 282 SER A N 1
ATOM 2254 C CA . SER A 1 282 ? -3.721 5.148 5.445 1.00 92.94 282 SER A CA 1
ATOM 2255 C C . SER A 1 282 ? -4.880 4.162 5.592 1.00 92.94 282 SER A C 1
ATOM 2257 O O . SER A 1 282 ? -5.691 4.280 6.513 1.00 92.94 282 SER A O 1
ATOM 2259 N N . ARG A 1 283 ? -4.949 3.164 4.700 1.00 91.38 283 ARG A N 1
ATOM 2260 C CA . ARG A 1 283 ? -5.993 2.136 4.738 1.00 91.38 283 ARG A CA 1
ATOM 2261 C C . ARG A 1 283 ? -5.825 1.212 5.940 1.00 91.38 283 ARG A C 1
ATOM 2263 O O . ARG A 1 283 ? -6.803 0.953 6.631 1.00 91.38 283 ARG A O 1
ATOM 2270 N N . SER A 1 284 ? -4.615 0.720 6.220 1.00 90.75 284 SER A N 1
ATOM 2271 C CA . SER A 1 284 ? -4.361 -0.126 7.397 1.00 90.75 284 SER A CA 1
ATOM 2272 C C . SER A 1 284 ? -4.758 0.574 8.686 1.00 90.75 284 SER A C 1
ATOM 2274 O O . SER A 1 284 ? -5.437 -0.023 9.518 1.00 90.75 284 SER A O 1
ATOM 2276 N N . PHE A 1 285 ? -4.401 1.849 8.824 1.00 91.56 285 PHE A N 1
ATOM 2277 C CA . PHE A 1 285 ? -4.717 2.624 10.013 1.00 91.56 285 PHE A CA 1
ATOM 2278 C C . PHE A 1 285 ? -6.228 2.823 10.181 1.00 91.56 285 PHE A C 1
ATOM 2280 O O . PHE A 1 285 ? -6.775 2.601 11.261 1.00 91.56 285 PHE A O 1
ATOM 2287 N N . TYR A 1 286 ? -6.920 3.167 9.092 1.00 92.00 286 TYR A N 1
ATOM 2288 C CA . TYR A 1 286 ? -8.369 3.347 9.091 1.00 92.00 286 TYR A CA 1
ATOM 2289 C C . TYR A 1 286 ? -9.131 2.068 9.445 1.00 92.00 286 TYR A C 1
ATOM 2291 O O . TYR A 1 286 ? -9.945 2.073 10.369 1.00 92.00 286 TYR A O 1
ATOM 2299 N N . HIS A 1 287 ? -8.836 0.963 8.757 1.00 90.69 287 HIS A N 1
ATOM 2300 C CA . HIS A 1 287 ? -9.551 -0.299 8.961 1.00 90.69 287 HIS A CA 1
ATOM 2301 C C . HIS A 1 287 ? -9.243 -0.914 10.327 1.00 90.69 287 HIS A C 1
ATOM 2303 O O . HIS A 1 287 ? -10.145 -1.441 10.971 1.00 90.69 287 HIS A O 1
ATOM 2309 N N . THR A 1 288 ? -8.013 -0.762 10.826 1.00 91.81 288 THR A N 1
ATOM 2310 C CA . THR A 1 288 ? -7.654 -1.192 12.188 1.00 91.81 288 THR A CA 1
ATOM 2311 C C . THR A 1 288 ? -8.391 -0.375 13.246 1.00 91.81 288 THR A C 1
ATOM 2313 O O . THR A 1 288 ? -8.914 -0.940 14.202 1.00 91.81 288 THR A O 1
ATOM 2316 N N . ALA A 1 289 ? -8.491 0.947 13.077 1.00 91.50 289 ALA A N 1
ATOM 2317 C CA . ALA A 1 289 ? -9.236 1.790 14.008 1.00 91.50 289 ALA A CA 1
ATOM 2318 C C . ALA A 1 289 ? -10.740 1.465 14.004 1.00 91.50 289 ALA A C 1
ATOM 2320 O O . ALA A 1 289 ? -11.366 1.425 15.062 1.00 91.50 289 ALA A O 1
ATOM 2321 N N . LEU A 1 290 ? -11.317 1.198 12.829 1.00 90.25 290 LEU A N 1
ATOM 2322 C CA . LEU A 1 290 ? -12.718 0.794 12.710 1.00 90.25 290 LEU A CA 1
ATOM 2323 C C . LEU A 1 290 ? -12.969 -0.562 13.381 1.00 90.25 290 LEU A C 1
ATOM 2325 O O . LEU A 1 290 ? -13.938 -0.717 14.120 1.00 90.25 290 LEU A O 1
ATOM 2329 N N . TYR A 1 291 ? -12.063 -1.516 13.173 1.00 91.06 291 TYR A N 1
ATOM 2330 C CA . TYR A 1 291 ? -12.123 -2.824 13.812 1.00 91.06 291 TYR A CA 1
ATOM 2331 C C . TYR A 1 291 ? -12.004 -2.729 15.344 1.00 91.06 291 TYR A C 1
ATOM 2333 O O . TYR A 1 291 ? -12.826 -3.297 16.060 1.00 91.06 291 TYR A O 1
ATOM 2341 N N . GLN A 1 292 ? -11.057 -1.941 15.864 1.00 91.00 292 GLN A N 1
ATOM 2342 C CA . GLN A 1 292 ? -10.924 -1.726 17.312 1.00 91.00 292 GLN A CA 1
ATOM 2343 C C . GLN A 1 292 ? -12.167 -1.078 17.924 1.00 91.00 292 GLN A C 1
ATOM 2345 O O . GLN A 1 292 ? -12.554 -1.401 19.045 1.00 91.00 292 GLN A O 1
ATOM 2350 N N . TRP A 1 293 ? -12.832 -0.185 17.193 1.00 90.44 293 TRP A N 1
ATOM 2351 C CA . TRP A 1 293 ? -14.099 0.361 17.656 1.00 90.44 293 TRP A CA 1
ATOM 2352 C C . TRP A 1 293 ? -15.190 -0.706 17.753 1.00 90.44 293 TRP A C 1
ATOM 2354 O O . TRP A 1 293 ? -15.904 -0.750 18.751 1.00 90.44 293 TRP A O 1
ATOM 2364 N N . ALA A 1 294 ? -15.298 -1.590 16.761 1.00 90.50 294 ALA A N 1
ATOM 2365 C CA . ALA A 1 294 ? -16.265 -2.681 16.803 1.00 90.50 294 ALA A CA 1
ATOM 2366 C C . ALA A 1 294 ? -16.031 -3.600 18.015 1.00 90.50 294 ALA A C 1
ATOM 2368 O O . ALA A 1 294 ? -16.982 -3.925 18.720 1.00 90.50 294 ALA A O 1
ATOM 2369 N N . ARG A 1 295 ? -14.766 -3.909 18.333 1.00 90.94 295 ARG A N 1
ATOM 2370 C CA . ARG A 1 295 ? -14.402 -4.643 19.557 1.00 90.94 295 ARG A CA 1
ATOM 2371 C C . ARG A 1 295 ? -14.780 -3.901 20.838 1.00 90.94 295 ARG A C 1
ATOM 2373 O O . ARG A 1 295 ? -15.264 -4.512 21.782 1.00 90.94 295 ARG A O 1
ATOM 2380 N N . ASN A 1 296 ? -14.587 -2.583 20.883 1.00 90.56 296 ASN A N 1
ATOM 2381 C CA . ASN A 1 296 ? -15.005 -1.771 22.029 1.00 90.56 296 ASN A CA 1
ATOM 2382 C C . ASN A 1 296 ? -16.531 -1.809 22.227 1.00 90.56 296 ASN A C 1
ATOM 2384 O O . ASN A 1 296 ? -17.004 -1.848 23.359 1.00 90.56 296 ASN A O 1
ATOM 2388 N N . VAL A 1 297 ? -17.302 -1.797 21.133 1.00 91.00 297 VAL A N 1
ATOM 2389 C CA . VAL A 1 297 ? -18.770 -1.913 21.168 1.00 91.00 297 VAL A CA 1
ATOM 2390 C C . VAL A 1 297 ? -19.202 -3.298 21.643 1.00 91.00 297 VAL A C 1
ATOM 2392 O O . VAL A 1 297 ? -20.133 -3.396 22.434 1.00 91.00 297 VAL A O 1
ATOM 2395 N N . GLU A 1 298 ? -18.538 -4.352 21.178 1.00 90.94 298 GLU A N 1
ATOM 2396 C CA . GLU A 1 298 ? -18.781 -5.729 21.614 1.00 90.94 298 GLU A CA 1
ATOM 2397 C C . GLU A 1 298 ? -18.523 -5.889 23.114 1.00 90.94 298 GLU A C 1
ATOM 2399 O O . GLU A 1 298 ? -19.437 -6.243 23.854 1.00 90.94 298 GLU A O 1
ATOM 2404 N N . ALA A 1 299 ? -17.342 -5.481 23.586 1.00 90.44 299 ALA A N 1
ATOM 2405 C CA . ALA A 1 299 ? -16.992 -5.523 25.003 1.00 90.44 299 ALA A CA 1
ATOM 2406 C C . ALA A 1 299 ? -17.978 -4.720 25.868 1.00 90.44 299 ALA A C 1
ATOM 2408 O O . ALA A 1 299 ? -18.375 -5.173 26.935 1.00 90.44 299 ALA A O 1
ATOM 2409 N N . ALA A 1 300 ? -18.421 -3.546 25.402 1.00 91.25 300 ALA A N 1
ATOM 2410 C CA . ALA A 1 300 ? -19.426 -2.739 26.096 1.00 91.25 300 ALA A CA 1
ATOM 2411 C C . ALA A 1 300 ? -20.781 -3.448 26.234 1.00 91.25 300 ALA A C 1
ATOM 2413 O O . ALA A 1 300 ? -21.486 -3.243 27.221 1.00 91.25 300 ALA A O 1
ATOM 2414 N N . ARG A 1 301 ? -21.167 -4.263 25.244 1.00 91.19 301 ARG A N 1
ATOM 2415 C CA . ARG A 1 301 ? -22.403 -5.054 25.295 1.00 91.19 301 ARG A CA 1
ATOM 2416 C C . ARG A 1 301 ? -22.267 -6.248 26.224 1.00 91.19 301 ARG A C 1
ATOM 2418 O O . ARG A 1 301 ? -23.189 -6.496 26.991 1.00 91.19 301 ARG A O 1
ATOM 2425 N N . GLU A 1 302 ? -21.134 -6.943 26.176 1.00 92.06 302 GLU A N 1
ATOM 2426 C CA . GLU A 1 302 ? -20.851 -8.085 27.050 1.00 92.06 302 GLU A CA 1
ATOM 2427 C C . GLU A 1 302 ? -20.815 -7.677 28.526 1.00 92.06 302 GLU A C 1
ATOM 2429 O O . GLU A 1 302 ? -21.377 -8.369 29.370 1.00 92.06 302 GLU A O 1
ATOM 2434 N N . THR A 1 303 ? -20.203 -6.532 28.845 1.00 91.88 303 THR A N 1
ATOM 2435 C CA . THR A 1 303 ? -20.116 -6.042 30.229 1.00 91.88 303 THR A CA 1
ATOM 2436 C C . THR A 1 303 ? -21.311 -5.190 30.656 1.00 91.88 303 THR A C 1
ATOM 2438 O O . THR A 1 303 ? -21.398 -4.816 31.821 1.00 91.88 303 THR A O 1
ATOM 2441 N N . GLY A 1 304 ? -22.216 -4.840 29.736 1.00 90.81 304 GLY A N 1
ATOM 2442 C CA . GLY A 1 304 ? -23.332 -3.926 30.003 1.00 90.81 304 GLY A CA 1
ATOM 2443 C C . GLY A 1 304 ? -22.910 -2.480 30.306 1.00 90.81 304 GLY A C 1
ATOM 2444 O O . GLY A 1 304 ? -23.723 -1.696 30.790 1.00 90.81 304 GLY A O 1
ATOM 2445 N N . GLU A 1 305 ? -21.657 -2.108 30.021 1.00 90.94 305 GLU A N 1
ATOM 2446 C CA . GLU A 1 305 ? -21.098 -0.778 30.288 1.00 90.94 305 GLU A CA 1
ATOM 2447 C C . GLU A 1 305 ? -21.035 0.041 28.984 1.00 90.94 305 GLU A C 1
ATOM 2449 O O . GLU A 1 305 ? -20.044 -0.042 28.248 1.00 90.94 305 GLU A O 1
ATOM 2454 N N . PRO A 1 306 ? -22.051 0.870 28.663 1.00 85.44 306 PRO A N 1
ATOM 2455 C CA . PRO A 1 306 ? -22.106 1.599 27.392 1.00 85.44 306 PRO A CA 1
ATOM 2456 C C . PRO A 1 306 ? -20.950 2.595 27.218 1.00 85.44 306 PRO A C 1
ATOM 2458 O O . PRO A 1 306 ? -20.585 2.926 26.090 1.00 85.44 30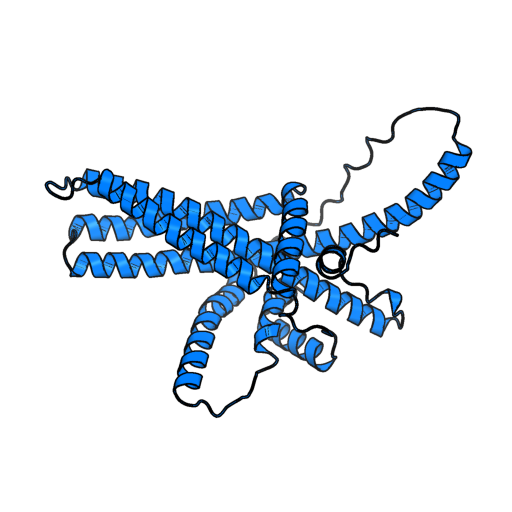6 PRO A O 1
ATOM 2461 N N . GLU A 1 307 ? -20.334 3.034 28.316 1.00 84.38 307 GLU A N 1
ATOM 2462 C CA . GLU A 1 307 ? -19.169 3.923 28.322 1.00 84.38 307 GLU A CA 1
ATOM 2463 C C . GLU A 1 307 ? -17.921 3.289 27.696 1.00 84.38 307 GLU A C 1
ATOM 2465 O O . GLU A 1 307 ? -17.005 4.002 27.291 1.00 84.38 307 GLU A O 1
ATOM 2470 N N . ARG A 1 308 ? -17.879 1.959 27.539 1.00 83.69 308 ARG A N 1
ATOM 2471 C CA . ARG A 1 308 ? -16.771 1.285 26.851 1.00 83.69 308 ARG A CA 1
ATOM 2472 C C . ARG A 1 308 ? -16.868 1.366 25.329 1.00 83.69 308 ARG A C 1
ATOM 2474 O O . ARG A 1 308 ? -15.848 1.189 24.667 1.00 83.69 308 ARG A O 1
ATOM 2481 N N . ALA A 1 309 ? -18.029 1.712 24.765 1.00 86.00 309 ALA A N 1
ATOM 2482 C CA . ALA A 1 309 ? -18.293 1.762 23.321 1.00 86.00 309 ALA A CA 1
ATOM 2483 C C . ALA A 1 309 ? -17.697 3.004 22.612 1.00 86.00 309 ALA A C 1
ATOM 2485 O O . ALA A 1 309 ? -18.263 3.533 21.648 1.00 86.00 309 ALA A O 1
ATOM 2486 N N . VAL A 1 310 ? -16.553 3.498 23.090 1.00 86.75 310 VAL A N 1
ATOM 2487 C CA . VAL A 1 310 ? -15.918 4.735 22.616 1.00 86.75 310 VAL A CA 1
ATOM 2488 C C . VAL A 1 310 ? -15.025 4.449 21.399 1.00 86.75 310 VAL A C 1
ATOM 2490 O O . VAL A 1 310 ? -14.242 3.490 21.418 1.00 86.75 310 VAL A O 1
ATOM 2493 N N . PRO A 1 311 ? -15.115 5.259 20.323 1.00 87.88 311 PRO A N 1
ATOM 2494 C CA . PRO A 1 311 ? -14.226 5.132 19.174 1.00 87.88 311 PRO A CA 1
ATOM 2495 C C . PRO A 1 311 ? -12.783 5.512 19.537 1.00 87.88 311 PRO A C 1
ATOM 2497 O O . PRO A 1 311 ? -12.581 6.415 20.350 1.00 87.88 311 PRO A O 1
ATOM 2500 N N . PRO A 1 312 ? -11.776 4.915 18.876 1.00 87.50 312 PRO A N 1
ATOM 2501 C CA . PRO A 1 312 ? -10.394 5.367 18.985 1.00 87.50 312 PRO A CA 1
ATOM 2502 C C . PRO A 1 312 ? -10.249 6.869 18.717 1.00 87.50 312 PRO A C 1
ATOM 2504 O O . PRO A 1 312 ? -10.912 7.423 17.832 1.00 87.50 312 PRO A O 1
ATOM 2507 N N . ASP A 1 313 ? -9.336 7.524 19.436 1.00 86.50 313 ASP A N 1
ATOM 2508 C CA . ASP A 1 313 ? -9.194 8.984 19.423 1.00 86.50 313 ASP A CA 1
ATOM 2509 C C . ASP A 1 313 ? -9.003 9.584 18.035 1.00 86.50 313 ASP A C 1
ATOM 2511 O O . ASP A 1 313 ? -9.523 10.653 17.741 1.00 86.50 313 ASP A O 1
ATOM 2515 N N . ILE A 1 314 ? -8.314 8.880 17.147 1.00 86.06 314 ILE A N 1
ATOM 2516 C CA . ILE A 1 314 ? -8.013 9.364 15.797 1.00 86.06 314 ILE A CA 1
ATOM 2517 C C . ILE A 1 314 ? -9.286 9.403 14.944 1.00 86.06 314 ILE A C 1
ATOM 2519 O O . ILE A 1 314 ? -9.506 10.354 14.191 1.00 86.06 314 ILE A O 1
ATOM 2523 N N . LEU A 1 315 ? -10.184 8.425 15.116 1.00 86.75 315 LEU A N 1
ATOM 2524 C CA . LEU A 1 315 ? -11.520 8.474 14.516 1.00 86.75 315 LEU A CA 1
ATOM 2525 C C . LEU A 1 315 ? -12.363 9.575 15.164 1.00 86.75 315 LEU A C 1
ATOM 2527 O O . LEU A 1 315 ? -13.033 10.325 14.453 1.00 86.75 315 LEU A O 1
ATOM 2531 N N . ARG A 1 316 ? -12.282 9.734 16.491 1.00 86.31 316 ARG A N 1
ATOM 2532 C CA . ARG A 1 316 ? -12.985 10.795 17.228 1.00 86.31 316 ARG A CA 1
ATOM 2533 C C . ARG A 1 316 ? -12.557 12.194 16.779 1.00 86.31 316 ARG A C 1
ATOM 2535 O O . ARG A 1 316 ? -13.416 13.042 16.590 1.00 86.31 316 ARG A O 1
ATOM 2542 N N . GLN A 1 317 ? -11.270 12.435 16.549 1.00 85.25 317 GLN A N 1
ATOM 2543 C CA . GLN A 1 317 ? -10.731 13.713 16.064 1.00 85.25 317 GLN A CA 1
ATOM 2544 C C . GLN A 1 317 ? -11.053 13.964 14.584 1.00 85.25 317 GLN A C 1
ATOM 2546 O O . GLN A 1 317 ? -11.286 15.105 14.168 1.00 85.25 317 GLN A O 1
ATOM 2551 N N . ALA A 1 318 ? -11.076 12.904 13.772 1.00 84.25 318 ALA A N 1
ATOM 2552 C CA . ALA A 1 318 ? -11.436 13.007 12.365 1.00 84.25 318 ALA A CA 1
ATOM 2553 C C . ALA A 1 318 ? -12.926 13.323 12.173 1.00 84.25 318 ALA A C 1
ATOM 2555 O O . ALA A 1 318 ? -13.256 14.184 11.358 1.00 84.25 318 ALA A O 1
ATOM 2556 N N . ILE A 1 319 ? -13.807 12.644 12.917 1.00 83.06 319 ILE A N 1
ATOM 2557 C CA . ILE A 1 319 ? -15.270 12.735 12.784 1.00 83.06 319 ILE A CA 1
ATOM 2558 C C . ILE A 1 319 ? -15.839 13.863 13.657 1.00 83.06 319 ILE A C 1
ATOM 2560 O O . ILE A 1 319 ? -16.728 14.603 13.233 1.00 83.06 319 ILE A O 1
ATOM 2564 N N . GLY A 1 320 ? -15.322 14.020 14.874 1.00 75.56 320 GLY A N 1
ATOM 2565 C CA . GLY A 1 320 ? -15.757 15.020 15.836 1.00 75.56 320 GLY A CA 1
ATOM 2566 C C . GLY A 1 320 ? -15.250 16.413 15.480 1.00 75.56 320 GLY A C 1
ATOM 2567 O O . GLY A 1 320 ? -14.068 16.638 15.208 1.00 75.56 320 GLY A O 1
ATOM 2568 N N . LYS A 1 321 ? -16.149 17.400 15.516 1.00 51.53 321 LYS A N 1
ATOM 2569 C CA . LYS A 1 321 ? -15.716 18.787 15.682 1.00 51.53 321 LYS A CA 1
ATOM 2570 C C . LYS A 1 321 ? -14.986 18.878 17.019 1.00 51.53 321 LYS A C 1
ATOM 2572 O O . LYS A 1 321 ? -15.479 18.398 18.032 1.00 51.53 321 LYS A O 1
ATOM 2577 N N . ILE A 1 322 ? -13.832 19.533 16.986 1.00 46.47 322 ILE A N 1
ATOM 2578 C CA . ILE A 1 322 ? -13.175 20.133 18.139 1.00 46.47 322 ILE A CA 1
ATOM 2579 C C . ILE A 1 322 ? -14.229 21.009 18.826 1.00 46.47 322 ILE A C 1
ATOM 2581 O O . ILE A 1 322 ? -14.423 22.159 18.439 1.00 46.47 322 ILE A O 1
ATOM 2585 N N . THR A 1 323 ? -14.944 20.474 19.810 1.00 39.53 323 THR A N 1
ATOM 2586 C CA . THR A 1 323 ? -15.631 21.299 20.801 1.00 39.53 323 THR A CA 1
ATOM 2587 C C . THR A 1 323 ? -14.551 21.746 21.776 1.00 39.53 323 THR A C 1
ATOM 2589 O O . THR A 1 323 ? -14.501 21.306 22.917 1.00 39.53 323 THR A O 1
ATOM 2592 N N . LYS A 1 324 ? -13.624 22.584 21.298 1.00 38.19 324 LYS A N 1
ATOM 2593 C CA . LYS A 1 324 ? -12.958 23.526 22.192 1.00 38.19 324 LYS A CA 1
ATOM 2594 C C . LYS A 1 324 ? -14.044 24.538 22.531 1.00 38.19 324 LYS A C 1
ATOM 2596 O O . LYS A 1 324 ? -14.307 25.444 21.743 1.00 38.19 324 LYS A O 1
ATOM 2601 N N . LYS A 1 325 ? -14.783 24.241 23.597 1.00 36.06 325 LYS A N 1
ATOM 2602 C CA . LYS A 1 325 ? -15.322 25.298 24.440 1.00 36.06 325 LYS A CA 1
ATOM 2603 C C . LYS A 1 325 ? -14.157 25.860 25.236 1.00 36.06 325 LYS A C 1
ATOM 2605 O O . LYS A 1 325 ? -13.289 25.045 25.618 1.00 36.06 325 LYS A O 1
#

Secondary structure (DSSP, 8-state):
-HHHHHHHHHHHHHHHHHHH-HHHHHHHHHHHHHHHHHHHHHHHHHHHHHHHTTTSHHHHHHHHHHHHHHHHHHHHHHHHTHHHHHHHHHHHHHHHHHHHHHHHHHHHHHHHHHHH-TT-----TTSTT--------S-TTTTHHHHHHHHHHHHHHHHHHHHHHHH-TT-----TTTGGGGGHHHHHHHH---HHHHHHHHHHHHHTT---S-TTSS-HHHHHHHHHHHHHHHHHHHHHHHHHHHS-SSS--HHHHHHHHHHHHHHHHHHHHHHHHHHHHHHHHHHHHHHHHHHHHHHHHHTT-GGG-PPPHHHHHHHS-----

pLDDT: mean 82.86, std 15.09, range [36.06, 98.31]

Foldseek 3Di:
DLLAQLLVLLLVVLVVVCVVDPVNVVLLVQLLVQLVVLLVVLLVVLLVLCLPVNPPPVSVVVNVVSVVVSLLSSLLSLQLSLLVVLQVLLVVLVVVVVCVVCCVVVVVVVVVVCVVPPDDDDDPPPPPPCDDDDDDDPCSRPASVQSNCCSVVVVVVVVVVVVVCVVPVPPPCPPLLNQLCLLLSNQCRNVVDHSVVSSVVSVVLVVVVLQVDRLPSRVNLVVLVVQLVVLLVVLLVVLVVQLCVQAPPVDGDSVSNSVSNSSSSVSSSVSNSVSSSSSSSSSSNSSSQSNVLSVQSVVCVVVVNNVSSDGRVSSCSSVPDPPPD

Sequence (325 aa):
MQNIRYAFRFIKESFSIAFKTIQLQEQWVYIAVGNLILLFFWFLPLGLVLGLIGLKPVGMLLIGLIGVFMLFSFYAWSEITREPASRRIAALLQAGKSLVVEGTSQNAERLQAAQEIEGDGKPLLAEISQVEEVPQEKSLFKHWSDILILTLGLPWKRLIYHFQKLLKPEIEVKPAWIPSYTLLIPVISIENRDLKDAVQRIDQMIDDHLLRFQPGLVKVDLVGSLVQWILCFIGIFIGLTVAILITDPIAPDPWLLILGLGVGMLIVWLFITSGNLFSAYSRSFYHTALYQWARNVEAARETGEPERAVPPDILRQAIGKITKK

Radius of gyration: 24.29 Å; chains: 1; bounding box: 55×44×81 Å